Protein AF-0000000079505077 (afdb_homodimer)

Structure (mmCIF, N/CA/C/O backbone):
data_AF-0000000079505077-model_v1
#
loop_
_entity.id
_entity.type
_entity.pdbx_description
1 polymer 'Gamma-soluble NSF attachment protein'
#
loop_
_atom_site.group_PDB
_atom_site.id
_atom_site.type_symbol
_ato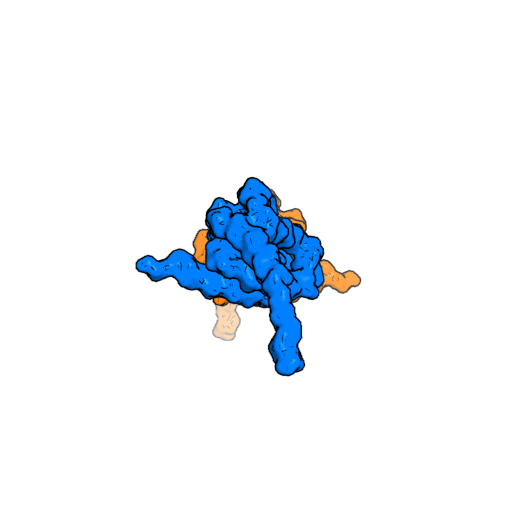m_site.label_atom_id
_atom_site.label_alt_id
_atom_site.label_comp_id
_atom_site.label_asym_id
_atom_site.label_entity_id
_atom_site.label_seq_id
_atom_site.pdbx_PDB_ins_code
_atom_site.Cartn_x
_atom_site.Cartn_y
_atom_site.Cartn_z
_atom_site.occupancy
_atom_site.B_iso_or_equiv
_atom_site.auth_seq_id
_atom_site.auth_comp_id
_atom_site.auth_asym_id
_atom_site.auth_atom_id
_atom_site.pdbx_PDB_model_num
ATOM 1 N N . MET A 1 1 ? 21.875 24.438 1.937 1 28.7 1 MET A N 1
ATOM 2 C CA . MET A 1 1 ? 20.719 23.906 2.67 1 28.7 1 MET A CA 1
ATOM 3 C C . MET A 1 1 ? 19.609 23.5 1.712 1 28.7 1 MET A C 1
ATOM 5 O O . MET A 1 1 ? 18.766 24.328 1.354 1 28.7 1 MET A O 1
ATOM 9 N N . PHE A 1 2 ? 19.797 22.969 0.547 1 39.62 2 PHE A N 1
ATOM 10 C CA . PHE A 1 2 ? 18.906 22.422 -0.464 1 39.62 2 PHE A CA 1
ATOM 11 C C . PHE A 1 2 ? 17.828 21.562 0.181 1 39.62 2 PHE A C 1
ATOM 13 O O . PHE A 1 2 ? 18.109 20.578 0.862 1 39.62 2 PHE A O 1
ATOM 20 N N . SER A 1 3 ? 16.766 22.125 0.932 1 43.28 3 SER A N 1
ATOM 21 C CA . SER A 1 3 ? 16 21.969 2.166 1 43.28 3 SER A CA 1
ATOM 22 C C . SER A 1 3 ? 15.188 20.688 2.148 1 43.28 3 SER A C 1
ATOM 24 O O . SER A 1 3 ? 14.68 20.281 1.102 1 43.28 3 SER A O 1
ATOM 26 N N . VAL A 1 4 ? 15.703 19.703 3.105 1 51.56 4 VAL A N 1
ATOM 27 C CA . VAL A 1 4 ? 14.82 18.609 3.506 1 51.56 4 VAL A CA 1
ATOM 28 C C . VAL A 1 4 ? 13.383 18.953 3.133 1 51.56 4 VAL A C 1
ATOM 30 O O . VAL A 1 4 ? 12.641 18.094 2.639 1 51.56 4 VAL A O 1
ATOM 33 N N . THR A 1 5 ? 13.172 20.281 3.129 1 55.41 5 THR A N 1
ATOM 34 C CA . THR A 1 5 ? 11.836 20.781 2.861 1 55.41 5 THR A CA 1
ATOM 35 C C . THR A 1 5 ? 11.492 20.672 1.379 1 55.41 5 THR A C 1
ATOM 37 O O . THR A 1 5 ? 10.352 20.375 1.019 1 55.41 5 THR A O 1
ATOM 40 N N . GLN A 1 6 ? 12.57 21.016 0.538 1 53.44 6 GLN A N 1
ATOM 41 C CA . GLN A 1 6 ? 12.281 21.016 -0.894 1 53.44 6 GLN A CA 1
ATOM 42 C C . GLN A 1 6 ? 11.969 19.609 -1.391 1 53.44 6 GLN A C 1
ATOM 44 O O . GLN A 1 6 ? 11.07 19.422 -2.209 1 53.44 6 GLN A O 1
ATOM 49 N N . ARG A 1 7 ? 12.758 18.75 -0.84 1 62.69 7 ARG A N 1
ATOM 50 C CA . ARG A 1 7 ? 12.562 17.375 -1.289 1 62.69 7 ARG A CA 1
ATOM 51 C C . ARG A 1 7 ? 11.18 16.859 -0.898 1 62.69 7 ARG A C 1
ATOM 53 O O . ARG A 1 7 ? 10.578 16.062 -1.627 1 62.69 7 ARG A O 1
ATOM 60 N N . TYR A 1 8 ? 10.586 17.578 0.007 1 76.94 8 TYR A N 1
ATOM 61 C CA . TYR A 1 8 ? 9.305 17.062 0.472 1 76.94 8 TYR A CA 1
ATOM 62 C C . TYR A 1 8 ? 8.148 17.859 -0.122 1 76.94 8 TYR A C 1
ATOM 64 O O . TYR A 1 8 ? 7.008 17.391 -0.129 1 76.94 8 TYR A O 1
ATOM 72 N N . LEU A 1 9 ? 8.539 18.891 -0.755 1 73.94 9 LEU A N 1
ATOM 73 C CA . LEU A 1 9 ? 7.465 19.719 -1.302 1 73.94 9 LEU A CA 1
ATOM 74 C C . LEU A 1 9 ? 6.758 19 -2.443 1 73.94 9 LEU A C 1
ATOM 76 O O . LEU A 1 9 ? 5.547 19.125 -2.613 1 73.94 9 LEU A O 1
ATOM 80 N N . ASP A 1 10 ? 7.41 18.25 -3.107 1 88.12 10 ASP A N 1
ATOM 81 C CA . ASP A 1 10 ? 6.773 17.547 -4.215 1 88.12 10 ASP A CA 1
ATOM 82 C C . ASP A 1 10 ? 6.25 16.188 -3.768 1 88.12 10 ASP A C 1
ATOM 84 O O . ASP A 1 10 ? 5.578 15.492 -4.531 1 88.12 10 ASP A O 1
ATOM 88 N N . ALA A 1 11 ? 6.512 15.945 -2.52 1 92.06 11 ALA A N 1
ATOM 89 C CA . ALA A 1 11 ? 6.16 14.617 -2.023 1 92.06 11 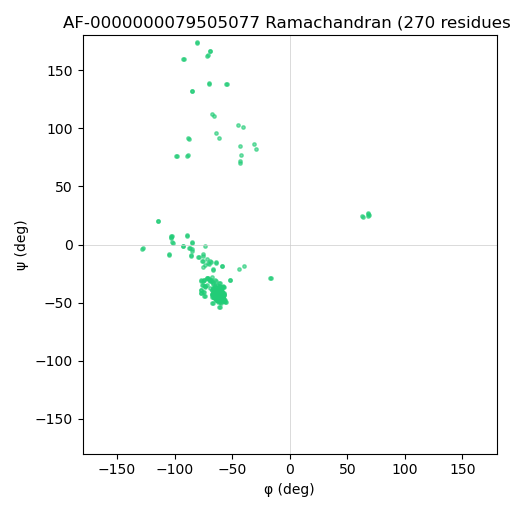ALA A CA 1
ATOM 90 C C . ALA A 1 11 ? 4.66 14.508 -1.772 1 92.06 11 ALA A C 1
ATOM 92 O O . ALA A 1 11 ? 4.035 13.5 -2.127 1 92.06 11 ALA A O 1
ATOM 93 N N . ALA A 1 12 ? 4.078 15.57 -1.259 1 94.94 12 ALA A N 1
ATOM 94 C CA . ALA A 1 12 ? 2.656 15.523 -0.934 1 94.94 12 ALA A CA 1
ATOM 95 C C . ALA A 1 12 ? 1.809 15.406 -2.197 1 94.94 12 ALA A C 1
ATOM 97 O O . ALA A 1 12 ? 0.98 14.5 -2.318 1 94.94 12 ALA A O 1
ATOM 98 N N . PRO A 1 13 ? 2.039 16.266 -3.203 1 95.25 13 PRO A N 1
ATOM 99 C CA . PRO A 1 13 ? 1.294 16.094 -4.453 1 95.25 13 PRO A CA 1
ATOM 100 C C . PRO A 1 13 ? 1.491 14.719 -5.078 1 95.25 13 PRO A C 1
ATOM 102 O O . PRO A 1 13 ? 0.564 14.172 -5.68 1 95.25 13 PRO A O 1
ATOM 105 N N . LEU A 1 14 ? 2.65 14.211 -4.973 1 94.62 14 LEU A N 1
ATOM 106 C CA . LEU A 1 14 ? 2.902 12.875 -5.492 1 94.62 14 LEU A CA 1
ATOM 107 C C . LEU A 1 14 ? 2.066 11.836 -4.75 1 94.62 14 LEU A C 1
ATOM 109 O O . LEU A 1 14 ? 1.524 10.914 -5.363 1 94.62 14 LEU A O 1
ATOM 113 N N . GLN A 1 15 ? 1.965 11.938 -3.469 1 96.25 15 GLN A N 1
ATOM 114 C CA . GLN A 1 15 ? 1.115 11.031 -2.701 1 96.25 15 GLN A CA 1
ATOM 115 C C . GLN A 1 15 ? -0.344 11.156 -3.129 1 96.25 15 GLN A C 1
ATOM 117 O O . GLN A 1 15 ? -1.059 10.148 -3.207 1 96.25 15 GLN A O 1
ATOM 122 N N . LEU A 1 16 ? -0.742 12.398 -3.375 1 96.38 16 LEU A N 1
ATOM 123 C CA . LEU A 1 16 ? -2.119 12.609 -3.809 1 96.38 16 LEU A CA 1
ATOM 124 C C . LEU A 1 16 ? -2.373 11.938 -5.156 1 96.38 16 LEU A C 1
ATOM 126 O O . LEU A 1 16 ? -3.408 11.297 -5.348 1 96.38 16 LEU A O 1
ATOM 130 N N . LYS A 1 17 ? -1.467 12.086 -6.051 1 95.25 17 LYS A N 1
ATOM 131 C CA . LYS A 1 17 ? -1.567 11.414 -7.34 1 95.25 17 LYS A CA 1
ATOM 132 C C . LYS A 1 17 ? -1.624 9.898 -7.172 1 95.25 17 LYS A C 1
ATOM 134 O O . LYS A 1 17 ? -2.412 9.227 -7.836 1 95.25 17 LYS A O 1
ATOM 139 N N . PHE A 1 18 ? -0.807 9.453 -6.301 1 96.06 18 PHE A N 1
ATOM 140 C CA . PHE A 1 18 ? -0.785 8.023 -6.02 1 96.06 18 PHE A CA 1
ATOM 141 C C . PHE A 1 18 ? -2.125 7.562 -5.461 1 96.06 18 PHE A C 1
ATOM 143 O O . PHE A 1 18 ? -2.643 6.516 -5.859 1 96.06 18 PHE A O 1
ATOM 150 N N . GLY A 1 19 ? -2.684 8.273 -4.547 1 97.06 19 GLY A N 1
ATOM 151 C CA . GLY A 1 19 ? -3.99 7.945 -4 1 97.06 19 GLY A CA 1
ATOM 152 C C . GLY A 1 19 ? -5.074 7.867 -5.059 1 97.06 19 GLY A C 1
ATOM 153 O O . GLY A 1 19 ? -5.906 6.957 -5.039 1 97.06 19 GLY A O 1
ATOM 154 N N . LEU A 1 20 ? -5.047 8.781 -5.949 1 95.06 20 LEU A N 1
ATOM 155 C CA . LEU A 1 20 ? -6.008 8.789 -7.047 1 95.06 20 LEU A CA 1
ATOM 156 C C . LEU A 1 20 ? -5.832 7.559 -7.93 1 95.06 20 LEU A C 1
ATOM 158 O O . LEU A 1 20 ? -6.816 6.918 -8.32 1 95.06 20 LEU A O 1
ATOM 162 N N . ALA A 1 21 ? -4.633 7.262 -8.312 1 93.56 21 ALA A N 1
ATOM 163 C CA . ALA A 1 21 ? -4.348 6.07 -9.102 1 93.56 21 ALA A CA 1
ATOM 164 C C . ALA A 1 21 ? -4.816 4.809 -8.391 1 93.56 21 ALA A C 1
ATOM 166 O O . ALA A 1 21 ? -5.383 3.908 -9.008 1 93.56 21 ALA A O 1
ATOM 167 N N . ALA A 1 22 ? -4.562 4.711 -7.105 1 95.12 22 ALA A N 1
ATOM 168 C CA . ALA A 1 22 ? -4.988 3.568 -6.301 1 95.12 22 ALA A CA 1
ATOM 169 C C . ALA A 1 22 ? -6.504 3.406 -6.336 1 95.12 22 ALA A C 1
ATOM 171 O O . ALA A 1 22 ? -7.016 2.285 -6.395 1 95.12 22 ALA A O 1
ATOM 172 N N . SER A 1 23 ? -7.156 4.496 -6.285 1 94.12 23 SER A N 1
ATOM 173 C CA . SER A 1 23 ? -8.617 4.477 -6.367 1 94.12 23 SER A CA 1
ATOM 174 C C . SER A 1 23 ? -9.086 3.842 -7.672 1 94.12 23 SER A C 1
ATOM 176 O O . SER A 1 23 ? -10.016 3.037 -7.676 1 94.12 23 SER A O 1
ATOM 178 N N . LYS A 1 24 ? -8.5 4.105 -8.766 1 90.81 24 LYS A N 1
ATOM 179 C CA . LYS A 1 24 ? -8.859 3.586 -10.078 1 90.81 24 LYS A CA 1
ATOM 180 C C . LYS A 1 24 ? -8.617 2.082 -10.164 1 90.81 24 LYS A C 1
ATOM 182 O O . LYS A 1 24 ? -9.211 1.395 -10.992 1 90.81 24 LYS A O 1
ATOM 187 N N . CYS A 1 25 ? -7.785 1.58 -9.305 1 90 25 CYS A N 1
ATOM 188 C CA . CYS A 1 25 ? -7.453 0.16 -9.289 1 90 25 CYS A CA 1
ATOM 189 C C . CYS A 1 25 ? -8.172 -0.552 -8.148 1 90 25 CYS A C 1
ATOM 191 O O . CYS A 1 25 ? -7.824 -1.682 -7.801 1 90 25 CYS A O 1
ATOM 193 N N . ASN A 1 26 ? -9.039 0.104 -7.48 1 87.12 26 ASN A N 1
ATOM 194 C CA . ASN A 1 26 ? -9.812 -0.407 -6.355 1 87.12 26 ASN A CA 1
ATOM 195 C C . ASN A 1 26 ? -8.922 -0.791 -5.184 1 87.12 26 ASN A C 1
ATOM 197 O O . ASN A 1 26 ? -9.242 -1.709 -4.426 1 87.12 26 ASN A O 1
ATOM 201 N N . ALA A 1 27 ? -7.777 -0.207 -5.105 1 91.38 27 ALA A N 1
ATOM 202 C CA . ALA A 1 27 ? -6.871 -0.406 -3.979 1 91.38 27 ALA A CA 1
ATOM 203 C C . ALA A 1 27 ? -7.152 0.599 -2.865 1 91.38 27 ALA A C 1
ATOM 205 O O . ALA A 1 27 ? -6.32 1.462 -2.576 1 91.38 27 ALA A O 1
ATOM 206 N N . THR A 1 28 ? -8.125 0.4 -2.174 1 92.75 28 THR A N 1
ATOM 207 C CA . THR A 1 28 ? -8.688 1.352 -1.222 1 92.75 28 THR A CA 1
ATOM 208 C C . THR A 1 28 ? -7.727 1.579 -0.056 1 92.75 28 THR A C 1
ATOM 210 O O . THR A 1 28 ? -7.543 2.713 0.393 1 92.75 28 THR A O 1
ATOM 213 N N . ASN A 1 29 ? -7.141 0.538 0.445 1 93.44 29 ASN A N 1
ATOM 214 C CA . ASN A 1 29 ? -6.211 0.664 1.562 1 93.44 29 ASN A CA 1
ATOM 215 C C . ASN A 1 29 ? -5.016 1.545 1.201 1 93.44 29 ASN A C 1
ATOM 217 O O . ASN A 1 29 ? -4.656 2.451 1.956 1 93.44 29 ASN A O 1
ATOM 221 N N . SER A 1 30 ? -4.449 1.231 0.1 1 94.88 30 SER A N 1
ATOM 222 C CA . SER A 1 30 ? -3.33 2.029 -0.387 1 94.88 30 SER A CA 1
ATOM 223 C C . SER A 1 30 ? -3.744 3.479 -0.623 1 94.88 30 SER A C 1
ATOM 225 O O . SER A 1 30 ? -2.984 4.402 -0.329 1 94.88 30 SER A O 1
ATOM 227 N N . GLN A 1 31 ? -4.926 3.656 -1.173 1 96.06 31 GLN A N 1
ATOM 228 C CA . GLN A 1 31 ? -5.473 4.988 -1.407 1 96.06 31 GLN A CA 1
ATOM 229 C C . GLN A 1 31 ? -5.527 5.797 -0.114 1 96.06 31 GLN A C 1
ATOM 231 O O . GLN A 1 31 ? -5.059 6.938 -0.069 1 96.06 31 GLN A O 1
ATOM 236 N N . CYS A 1 32 ? -6.062 5.258 0.932 1 97.25 32 CYS A N 1
ATOM 237 C CA . CYS A 1 32 ? -6.23 5.961 2.201 1 97.25 32 CYS A CA 1
ATOM 238 C C . CYS A 1 32 ? -4.883 6.25 2.848 1 97.25 32 CYS A C 1
ATOM 240 O O . CYS A 1 32 ? -4.684 7.32 3.422 1 97.25 32 CYS A O 1
ATOM 242 N N . LYS A 1 33 ? -4.012 5.344 2.758 1 96.75 33 LYS A N 1
ATOM 243 C CA . LYS A 1 33 ? -2.666 5.551 3.285 1 96.75 33 LYS A CA 1
ATOM 244 C C . LYS A 1 33 ? -1.961 6.691 2.559 1 96.75 33 LYS A C 1
ATOM 246 O O . LYS A 1 33 ? -1.263 7.496 3.182 1 96.75 33 LYS A O 1
ATOM 251 N N . ALA A 1 34 ? -2.16 6.777 1.283 1 97.12 34 ALA A N 1
ATOM 252 C CA . ALA A 1 34 ? -1.559 7.84 0.482 1 97.12 34 ALA A CA 1
ATOM 253 C C . ALA A 1 34 ? -2.098 9.203 0.891 1 97.12 34 ALA A C 1
ATOM 255 O O . ALA A 1 34 ? -1.337 10.172 1.005 1 97.12 34 ALA A O 1
ATOM 256 N N . TYR A 1 35 ? -3.322 9.297 1.14 1 98.12 35 TYR A N 1
ATOM 257 C CA . TYR A 1 35 ? -3.943 10.555 1.536 1 98.12 35 TYR A CA 1
ATOM 258 C C . TYR A 1 35 ? -3.455 11 2.912 1 98.12 35 TYR A C 1
ATOM 260 O O . TYR A 1 35 ? -3.111 12.164 3.113 1 98.12 35 TYR A O 1
ATOM 268 N N . LEU A 1 36 ? -3.414 10.102 3.814 1 98.31 36 LEU A N 1
ATOM 269 C CA . LEU A 1 36 ? -2.848 10.422 5.117 1 98.31 36 LEU A CA 1
ATOM 270 C C . LEU A 1 36 ? -1.401 10.891 4.984 1 98.31 36 LEU A C 1
ATOM 272 O O . LEU A 1 36 ? -0.996 11.867 5.617 1 98.31 36 LEU A O 1
ATOM 276 N N . SER A 1 37 ? -0.646 10.203 4.168 1 97.75 37 SER A N 1
ATOM 277 C CA . SER A 1 37 ? 0.756 10.531 3.938 1 97.75 37 SER A CA 1
ATOM 278 C C . SER A 1 37 ? 0.909 11.953 3.408 1 97.75 37 SER A C 1
ATOM 280 O O . SER A 1 37 ? 1.783 12.703 3.859 1 97.75 37 SER A O 1
ATOM 282 N N . ALA A 1 38 ? 0.036 12.359 2.514 1 97.56 38 ALA A N 1
ATOM 283 C CA . ALA A 1 38 ? 0.074 13.719 1.98 1 97.56 38 ALA A CA 1
ATOM 284 C C . ALA A 1 38 ? -0.141 14.75 3.088 1 97.56 38 ALA A C 1
ATOM 286 O O . ALA A 1 38 ? 0.574 15.75 3.16 1 97.56 38 ALA A O 1
ATOM 287 N N . ILE A 1 39 ? -1.043 14.508 3.949 1 97.94 39 ILE A N 1
ATOM 288 C CA . ILE A 1 39 ? -1.373 15.406 5.047 1 97.94 39 ILE A CA 1
ATOM 289 C C . ILE A 1 39 ? -0.189 15.508 6.008 1 97.94 39 ILE A C 1
ATOM 291 O O . ILE A 1 39 ? 0.181 16.609 6.434 1 97.94 39 ILE A O 1
ATOM 295 N N . ILE A 1 40 ? 0.402 14.398 6.273 1 97.44 40 ILE A N 1
ATOM 296 C CA . ILE A 1 40 ? 1.56 14.352 7.16 1 97.44 40 ILE A CA 1
ATOM 297 C C . ILE A 1 40 ? 2.699 15.172 6.562 1 97.44 40 ILE A C 1
ATOM 299 O O . ILE A 1 40 ? 3.373 15.922 7.273 1 97.44 40 ILE A O 1
ATOM 303 N N . ILE A 1 41 ? 2.896 15.102 5.305 1 96.81 41 ILE A N 1
ATOM 304 C CA . ILE A 1 41 ? 3.975 15.812 4.629 1 96.81 41 ILE A CA 1
ATOM 305 C C . ILE A 1 41 ? 3.74 17.312 4.73 1 96.81 41 ILE A C 1
ATOM 307 O O . ILE A 1 41 ? 4.664 18.078 5.031 1 96.81 41 ILE A O 1
ATOM 311 N N . TYR A 1 42 ? 2.525 17.719 4.508 1 95.94 42 TYR A N 1
ATOM 312 C CA . TYR A 1 42 ? 2.207 19.141 4.637 1 95.94 42 TYR A CA 1
ATOM 313 C C . TYR A 1 42 ? 2.451 19.641 6.059 1 95.94 42 TYR A C 1
ATOM 315 O O . TYR A 1 42 ? 2.992 20.719 6.262 1 95.94 42 TYR A O 1
ATOM 323 N N . LEU A 1 43 ? 2.074 18.844 7.035 1 94.94 43 LEU A N 1
ATOM 324 C CA . LEU A 1 43 ? 2.316 19.219 8.422 1 94.94 43 LEU A CA 1
ATOM 325 C C . LEU A 1 43 ? 3.812 19.297 8.711 1 94.94 43 LEU A C 1
ATOM 327 O O . LEU A 1 43 ? 4.273 20.203 9.391 1 94.94 43 LEU A O 1
ATOM 331 N N . TYR A 1 44 ? 4.438 18.312 8.219 1 94.44 44 TYR A N 1
ATOM 332 C CA . TYR A 1 44 ? 5.879 18.25 8.43 1 94.44 44 TYR A CA 1
ATOM 333 C C . TYR A 1 44 ? 6.574 19.469 7.855 1 94.44 44 TYR A C 1
ATOM 335 O O . TYR A 1 44 ? 7.559 19.953 8.414 1 94.44 44 TYR A O 1
ATOM 343 N N . THR A 1 45 ? 6.125 19.984 6.738 1 92.12 45 THR A N 1
ATOM 344 C CA . THR A 1 45 ? 6.723 21.141 6.082 1 92.12 45 THR A CA 1
ATOM 345 C C . THR A 1 45 ? 6.098 22.438 6.586 1 92.12 45 THR A C 1
ATOM 347 O O . THR A 1 45 ? 6.242 23.484 5.961 1 92.12 45 THR A O 1
ATOM 350 N N . ASN A 1 46 ? 5.289 22.344 7.582 1 90.75 46 ASN A N 1
ATOM 351 C CA . ASN A 1 46 ? 4.664 23.469 8.273 1 90.75 46 ASN A CA 1
ATOM 352 C C . ASN A 1 46 ? 3.65 24.172 7.375 1 90.75 46 ASN A C 1
ATOM 354 O O . ASN A 1 46 ? 3.498 25.391 7.449 1 90.75 46 ASN A O 1
ATOM 358 N N . ASP A 1 47 ? 3.168 23.422 6.457 1 91.56 47 ASP A N 1
ATOM 359 C CA . ASP A 1 47 ? 2.107 23.969 5.617 1 91.56 47 ASP A CA 1
ATOM 360 C C . ASP A 1 47 ? 0.732 23.516 6.109 1 91.56 47 ASP A C 1
ATOM 362 O O . ASP A 1 47 ? 0.063 22.719 5.449 1 91.56 47 ASP A O 1
ATOM 366 N N . TYR A 1 48 ? 0.288 24.109 7.156 1 93.19 48 TYR A N 1
ATOM 367 C CA . TYR A 1 48 ? -0.933 23.703 7.84 1 93.19 48 TYR A CA 1
ATOM 368 C C . TYR A 1 48 ? -2.156 23.953 6.965 1 93.19 48 TYR A C 1
ATOM 370 O O . TYR A 1 48 ? -3.086 23.141 6.949 1 93.19 48 TYR A O 1
ATOM 378 N N . LYS A 1 49 ? -2.102 25.094 6.332 1 94.12 49 LYS A N 1
ATOM 379 C CA . LYS A 1 49 ? -3.227 25.422 5.465 1 94.12 49 LYS A CA 1
ATOM 380 C C . LYS A 1 49 ? -3.424 24.344 4.391 1 94.12 49 LYS A C 1
ATOM 382 O O . LYS A 1 49 ? -4.547 23.891 4.16 1 94.12 49 LYS A O 1
ATOM 387 N N . GLN A 1 50 ? -2.348 24 3.758 1 94.94 50 GLN A N 1
ATOM 388 C CA . GLN A 1 50 ? -2.439 22.969 2.725 1 94.94 50 GLN A CA 1
ATOM 389 C C . GLN A 1 50 ? -2.844 21.625 3.32 1 94.94 50 GLN A C 1
ATOM 391 O O . GLN A 1 50 ? -3.557 20.844 2.682 1 94.94 50 GLN A O 1
ATOM 396 N N . ALA A 1 51 ? -2.381 21.312 4.504 1 97 51 ALA A N 1
ATOM 397 C CA . ALA A 1 51 ? -2.771 20.078 5.176 1 97 51 ALA A CA 1
ATOM 398 C C . ALA A 1 51 ? -4.281 20.031 5.395 1 97 51 ALA A C 1
ATOM 400 O O . ALA A 1 51 ? -4.922 19.016 5.113 1 97 51 ALA A O 1
ATOM 401 N N . GLU A 1 52 ? -4.785 21.078 5.816 1 97.44 52 GLU A N 1
ATOM 402 C CA . GLU A 1 52 ? -6.219 21.172 6.062 1 97.44 52 GLU A CA 1
ATOM 403 C C . GLU A 1 52 ? -7.008 21.047 4.762 1 97.44 52 GLU A C 1
ATOM 405 O O . GLU A 1 52 ? -8.031 20.359 4.707 1 97.44 52 GLU A O 1
ATOM 410 N N . MET A 1 53 ? -6.562 21.766 3.758 1 98 53 MET A N 1
ATOM 411 C CA . MET A 1 53 ? -7.227 21.688 2.459 1 98 53 MET A CA 1
ATOM 412 C C . MET A 1 53 ? -7.191 20.266 1.912 1 98 53 MET A C 1
ATOM 414 O O . MET A 1 53 ? -8.195 19.766 1.394 1 98 53 MET A O 1
ATOM 418 N N . CYS A 1 54 ? -6.035 19.719 1.993 1 97.81 54 CYS A N 1
ATOM 419 C CA . CYS A 1 54 ? -5.867 18.344 1.54 1 97.81 54 CYS A CA 1
ATOM 420 C C . CYS A 1 54 ? -6.812 17.406 2.283 1 97.81 54 CYS A C 1
ATOM 422 O O . CYS A 1 54 ? -7.473 16.562 1.668 1 97.81 54 CYS A O 1
ATOM 424 N N . TYR A 1 55 ? -6.852 17.516 3.588 1 98.44 55 TYR A N 1
ATOM 425 C CA . TYR A 1 55 ? -7.742 16.703 4.402 1 98.44 55 TYR A CA 1
ATOM 426 C C . TYR A 1 55 ? -9.195 16.875 3.963 1 98.44 55 TYR A C 1
ATOM 428 O O . TYR A 1 55 ? -9.914 15.891 3.791 1 98.44 55 TYR A O 1
ATOM 436 N N . ASN A 1 56 ? -9.617 18.062 3.801 1 98.25 56 ASN A N 1
ATOM 437 C CA . ASN A 1 56 ? -10.992 18.359 3.406 1 98.25 56 ASN A CA 1
ATOM 438 C C . ASN A 1 56 ? -11.328 17.766 2.045 1 98.25 56 ASN A C 1
ATOM 440 O O . ASN A 1 56 ? -12.398 17.188 1.862 1 98.25 56 ASN A O 1
ATOM 444 N N . ASP A 1 57 ? -10.477 17.938 1.081 1 98 57 ASP A N 1
ATOM 445 C CA . ASP A 1 57 ? -10.672 17.391 -0.256 1 98 57 ASP A CA 1
ATOM 446 C C . ASP A 1 57 ? -10.781 15.859 -0.211 1 98 57 ASP A C 1
ATOM 448 O O . ASP A 1 57 ? -11.711 15.281 -0.768 1 98 57 ASP A O 1
ATOM 452 N N . CYS A 1 58 ? -9.867 15.25 0.496 1 97.75 58 CYS A N 1
ATOM 453 C CA . CYS A 1 58 ? -9.812 13.797 0.535 1 97.75 58 CYS A CA 1
ATOM 454 C C . CYS A 1 58 ? -10.969 13.227 1.349 1 97.75 58 CYS A C 1
ATOM 456 O O . CYS A 1 58 ? -11.43 12.117 1.089 1 97.75 58 CYS A O 1
ATOM 458 N N . SER A 1 59 ? -11.445 13.945 2.289 1 98.12 59 SER A N 1
ATOM 459 C CA . SER A 1 59 ? -12.531 13.484 3.154 1 98.12 59 SER A CA 1
ATOM 460 C C . SER A 1 59 ? -13.844 13.375 2.389 1 98.12 59 SER A C 1
ATOM 462 O O . SER A 1 59 ? -14.805 12.789 2.877 1 98.12 59 SER A O 1
ATOM 464 N N . GLN A 1 60 ? -13.922 13.945 1.239 1 96.31 60 GLN A N 1
ATOM 465 C CA . GLN A 1 60 ? -15.102 13.82 0.389 1 96.31 60 GLN A CA 1
ATOM 466 C C . GLN A 1 60 ? -15.156 12.445 -0.274 1 96.31 60 GLN A C 1
ATOM 468 O O . GLN A 1 60 ? -16.188 12.047 -0.815 1 96.31 60 GLN A O 1
ATOM 473 N N . ILE A 1 61 ? -14.18 11.844 -0.226 1 95.81 61 ILE A N 1
ATOM 474 C CA . ILE A 1 61 ? -14.102 10.5 -0.795 1 95.81 61 ILE A CA 1
ATOM 475 C C . ILE A 1 61 ? -14.602 9.477 0.221 1 95.81 61 ILE A C 1
ATOM 477 O O . ILE A 1 61 ? -14.094 9.406 1.342 1 95.81 61 ILE A O 1
ATOM 481 N N . ASP A 1 62 ? -15.453 8.602 -0.228 1 95.56 62 ASP A N 1
ATOM 482 C CA . ASP A 1 62 ? -16.141 7.672 0.661 1 95.56 62 ASP A CA 1
ATOM 483 C C . ASP A 1 62 ? -15.156 6.75 1.368 1 95.56 62 ASP A C 1
ATOM 485 O O . ASP A 1 62 ? -15.211 6.594 2.59 1 95.56 62 ASP A O 1
ATOM 489 N N . ALA A 1 63 ? -14.266 6.211 0.632 1 94.81 63 ALA A N 1
ATOM 490 C CA . ALA A 1 63 ? -13.312 5.246 1.186 1 94.81 63 ALA A CA 1
ATOM 491 C C . ALA A 1 63 ? -12.461 5.883 2.281 1 94.81 63 ALA A C 1
ATOM 493 O O . ALA A 1 63 ? -12.234 5.273 3.33 1 94.81 63 ALA A O 1
ATOM 494 N N . PHE A 1 64 ? -12.047 7.078 2.031 1 97.88 64 PHE A N 1
ATOM 495 C CA . PHE A 1 64 ? -11.188 7.746 3 1 97.88 64 PHE A CA 1
ATOM 496 C C . PHE A 1 64 ? -11.992 8.211 4.207 1 97.88 64 PHE A C 1
ATOM 498 O O . PHE A 1 64 ? -11.531 8.094 5.348 1 97.88 64 PHE A O 1
ATOM 505 N N . CYS A 1 65 ? -13.109 8.773 3.961 1 97.5 65 CYS A N 1
ATOM 506 C CA . CYS A 1 65 ? -13.961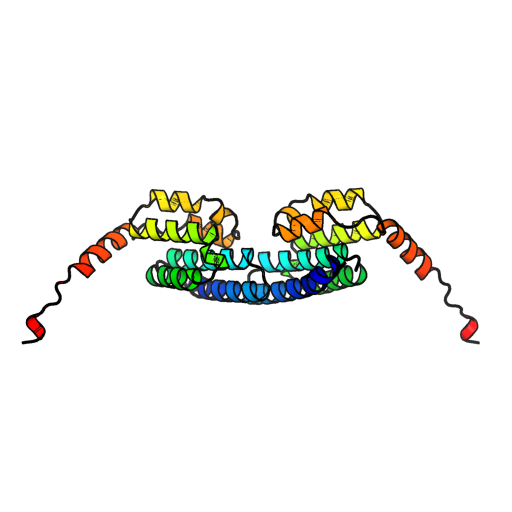 9.312 5.02 1 97.5 65 CYS A CA 1
ATOM 507 C C . CYS A 1 65 ? -14.211 8.273 6.102 1 97.5 65 CYS A C 1
ATOM 509 O O . CYS A 1 65 ? -14.273 8.602 7.285 1 97.5 65 CYS A O 1
ATOM 511 N N . LYS A 1 66 ? -14.242 7 5.777 1 96.38 66 LYS A N 1
ATOM 512 C CA . LYS A 1 66 ? -14.609 5.934 6.707 1 96.38 66 LYS A CA 1
ATOM 513 C C . LYS A 1 66 ? -13.367 5.184 7.195 1 96.38 66 LYS A C 1
ATOM 515 O O . LYS A 1 66 ? -13.484 4.195 7.922 1 96.38 66 LYS A O 1
ATOM 520 N N . SER A 1 67 ? -12.297 5.578 6.883 1 96.75 67 SER A N 1
ATOM 521 C CA . SER A 1 67 ? -11.07 4.832 7.148 1 96.75 67 SER A CA 1
ATOM 522 C C . SER A 1 67 ? -10.453 5.242 8.477 1 96.75 67 SER A C 1
ATOM 524 O O . SER A 1 67 ? -10.719 6.34 8.977 1 96.75 67 SER A O 1
ATOM 526 N N . ASP A 1 68 ? -9.594 4.344 9 1 96.94 68 ASP A N 1
ATOM 527 C CA . ASP A 1 68 ? -8.773 4.676 10.164 1 96.94 68 ASP A CA 1
ATOM 528 C C . ASP A 1 68 ? -7.793 5.797 9.844 1 96.94 68 ASP A C 1
ATOM 530 O O . ASP A 1 68 ? -7.453 6.602 10.711 1 96.94 68 ASP A O 1
ATOM 534 N N . GLN A 1 69 ? -7.379 5.844 8.633 1 97.88 69 GLN A N 1
ATOM 535 C CA . GLN A 1 69 ? -6.441 6.871 8.195 1 97.88 69 GLN A CA 1
ATOM 536 C C . GLN A 1 69 ? -7.07 8.258 8.266 1 97.88 69 GLN A C 1
ATOM 538 O O . GLN A 1 69 ? -6.406 9.227 8.633 1 97.88 69 GLN A O 1
ATOM 543 N N . ASN A 1 70 ? -8.305 8.375 7.941 1 98.5 70 ASN A N 1
ATOM 544 C CA . ASN A 1 70 ? -9.031 9.633 8.086 1 98.5 70 ASN A CA 1
ATOM 545 C C . ASN A 1 70 ? -9.102 10.07 9.539 1 98.5 70 ASN A C 1
ATOM 547 O O . ASN A 1 70 ? -8.867 11.234 9.859 1 98.5 70 ASN A O 1
ATOM 551 N N . ARG A 1 71 ? -9.461 9.188 10.367 1 98.25 71 ARG A N 1
ATOM 552 C CA . ARG A 1 71 ? -9.547 9.477 11.797 1 98.25 71 ARG A CA 1
ATOM 553 C C . ARG A 1 71 ? -8.203 9.961 12.336 1 98.25 71 ARG A C 1
ATOM 555 O O . ARG A 1 71 ? -8.141 10.938 13.086 1 98.25 71 ARG A O 1
ATOM 562 N N . CYS A 1 72 ? -7.195 9.273 11.961 1 98.5 72 CYS A N 1
ATOM 563 C CA . CYS A 1 72 ? -5.848 9.656 12.359 1 98.5 72 CYS A CA 1
ATOM 564 C C . CYS A 1 72 ? -5.523 11.07 11.898 1 98.5 72 CYS A C 1
ATOM 566 O O . CYS A 1 72 ? -5.02 11.883 12.672 1 98.5 72 CYS A O 1
ATOM 568 N N . ALA A 1 73 ? -5.871 11.383 10.688 1 98.44 73 ALA A N 1
ATOM 569 C CA . ALA A 1 73 ? -5.609 12.703 10.117 1 98.44 73 ALA A CA 1
ATOM 570 C C . ALA A 1 73 ? -6.402 13.781 10.844 1 98.44 73 ALA A C 1
ATOM 572 O O . ALA A 1 73 ? -5.859 14.844 11.172 1 98.44 73 ALA A O 1
ATOM 573 N N . SER A 1 74 ? -7.59 13.523 11.078 1 98.5 74 SER A N 1
ATOM 574 C CA . SER A 1 74 ? -8.453 14.469 11.789 1 98.5 74 SER A CA 1
ATOM 575 C C . SER A 1 74 ? -7.914 14.766 13.18 1 98.5 74 SER A C 1
ATOM 577 O O . SER A 1 74 ? -7.84 15.93 13.586 1 98.5 74 SER A O 1
ATOM 579 N N . ASN A 1 75 ? -7.562 13.727 13.875 1 98.19 75 ASN A N 1
ATOM 580 C CA . ASN A 1 75 ? -7.008 13.891 15.219 1 98.19 75 ASN A CA 1
ATOM 581 C C . ASN A 1 75 ? -5.707 14.68 15.195 1 98.19 75 ASN A C 1
ATOM 583 O O . ASN A 1 75 ? -5.469 15.516 16.062 1 98.19 75 ASN A O 1
ATOM 587 N N . LEU A 1 76 ? -4.914 14.453 14.25 1 97.62 76 LEU A N 1
ATOM 588 C CA . LEU A 1 76 ? -3.646 15.164 14.117 1 97.62 76 LEU A CA 1
ATOM 589 C C . LEU A 1 76 ? -3.879 16.656 13.891 1 97.62 76 LEU A C 1
ATOM 591 O O . LEU A 1 76 ? -3.27 17.484 14.562 1 97.62 76 LEU A O 1
ATOM 595 N N . LEU A 1 77 ? -4.742 16.938 13.016 1 97.44 77 LEU A N 1
ATOM 596 C CA . LEU A 1 77 ? -5.047 18.328 12.703 1 97.44 77 LEU A CA 1
ATOM 597 C C . LEU A 1 77 ? -5.652 19.031 13.914 1 97.44 77 LEU A C 1
ATOM 599 O O . LEU A 1 77 ? -5.32 20.188 14.195 1 97.44 77 LEU A O 1
ATOM 603 N N . ALA A 1 78 ? -6.531 18.344 14.539 1 97.12 78 ALA A N 1
ATOM 604 C CA . ALA A 1 78 ? -7.113 18.891 15.758 1 97.12 78 ALA A CA 1
ATOM 605 C C . ALA A 1 78 ? -6.039 19.172 16.797 1 97.12 78 ALA A C 1
ATOM 607 O O . ALA A 1 78 ? -6.043 20.234 17.438 1 97.12 78 ALA A O 1
ATOM 608 N N . ALA A 1 79 ? -5.172 18.234 16.984 1 96.81 79 ALA A N 1
ATOM 609 C CA . ALA A 1 79 ? -4.09 18.391 17.953 1 96.81 79 ALA A CA 1
ATOM 610 C C . ALA A 1 79 ? -3.209 19.578 17.594 1 96.81 79 ALA A C 1
ATOM 612 O O . ALA A 1 79 ? -2.785 20.344 18.469 1 96.81 79 ALA A O 1
ATOM 613 N N . TYR A 1 80 ? -2.906 19.797 16.359 1 95.31 80 TYR A N 1
ATOM 614 C CA . TYR A 1 80 ? -2.152 20.953 15.898 1 95.31 80 TYR A CA 1
ATOM 615 C C . TYR A 1 80 ? -2.908 22.25 16.172 1 95.31 80 TYR A C 1
ATOM 617 O O . TYR A 1 80 ? -2.322 23.219 16.641 1 95.31 80 TYR A O 1
ATOM 625 N N . SER A 1 81 ? -4.141 22.234 15.867 1 94 81 SER A N 1
ATOM 626 C CA . SER A 1 81 ? -4.977 23.406 16.094 1 94 81 SER A CA 1
ATOM 627 C C . SER A 1 81 ? -5.031 23.766 17.578 1 94 81 SER A C 1
ATOM 629 O O . SER A 1 81 ? -5.027 24.953 17.938 1 94 81 SER A O 1
ATOM 631 N N . ASP A 1 82 ? -5.031 22.766 18.391 1 93.38 82 ASP A N 1
ATOM 632 C CA . ASP A 1 82 ? -5.137 22.953 19.844 1 93.38 82 ASP A CA 1
ATOM 633 C C . ASP A 1 82 ? -3.762 23.203 20.453 1 93.38 82 ASP A C 1
ATOM 635 O O . ASP A 1 82 ? -3.66 23.516 21.656 1 93.38 82 ASP A O 1
ATOM 639 N N . GLY A 1 83 ? -2.783 23.031 19.703 1 93.06 83 GLY A N 1
ATOM 640 C CA . GLY A 1 83 ? -1.434 23.156 20.234 1 93.06 83 GLY A CA 1
ATOM 641 C C . GLY A 1 83 ? -1.081 22.062 21.219 1 93.06 83 GLY A C 1
ATOM 642 O O . GLY A 1 83 ? -0.343 22.297 22.188 1 93.06 83 GLY A O 1
ATOM 643 N N . ASP A 1 84 ? -1.717 20.953 21.078 1 94.31 84 ASP A N 1
ATOM 644 C CA . ASP A 1 84 ? -1.513 19.828 21.984 1 94.31 84 ASP A CA 1
ATOM 645 C C . ASP A 1 84 ? -0.347 18.953 21.516 1 94.31 84 ASP A C 1
ATOM 647 O O . ASP A 1 84 ? -0.551 17.938 20.859 1 94.31 84 ASP A O 1
ATOM 651 N N . ILE A 1 85 ? 0.83 19.25 21.984 1 94.62 85 ILE A N 1
ATOM 652 C CA . ILE A 1 85 ? 2.066 18.609 21.562 1 94.62 85 ILE A CA 1
ATOM 653 C C . ILE A 1 85 ? 2.064 17.141 22 1 94.62 85 ILE A C 1
ATOM 655 O O . ILE A 1 85 ? 2.5 16.266 21.25 1 94.62 85 ILE A O 1
ATOM 659 N N . GLU A 1 86 ? 1.634 16.906 23.203 1 96 86 GLU A N 1
ATOM 660 C CA . GLU A 1 86 ? 1.606 15.531 23.703 1 96 86 GLU A CA 1
ATOM 661 C C . GLU A 1 86 ? 0.728 14.633 22.828 1 96 86 GLU A C 1
ATOM 663 O O . GLU A 1 86 ? 1.091 13.492 22.547 1 96 86 GLU A O 1
ATOM 668 N N . GLU A 1 87 ? -0.375 15.156 22.484 1 96.69 87 GLU A N 1
ATOM 669 C CA . GLU A 1 87 ? -1.289 14.398 21.625 1 96.69 87 GLU A CA 1
ATOM 670 C C . GLU A 1 87 ? -0.684 14.148 20.25 1 96.69 87 GLU A C 1
ATOM 672 O O . GLU A 1 87 ? -0.872 13.086 19.672 1 96.69 87 GLU A O 1
ATOM 677 N N . ILE A 1 88 ? -0.017 15.062 19.672 1 97.38 88 ILE A N 1
ATOM 678 C CA . ILE A 1 88 ? 0.652 14.898 18.391 1 97.38 88 ILE A CA 1
ATOM 679 C C . ILE A 1 88 ? 1.642 13.734 18.469 1 97.38 88 ILE A C 1
ATOM 681 O O . ILE A 1 88 ? 1.662 12.867 17.594 1 97.38 88 ILE A O 1
ATOM 685 N N . LYS A 1 89 ? 2.426 13.688 19.5 1 96.31 89 LYS A N 1
ATOM 686 C CA . LYS A 1 89 ? 3.412 12.633 19.688 1 96.31 89 LYS A CA 1
ATOM 687 C C . LYS A 1 89 ? 2.736 11.273 19.875 1 96.31 89 LYS A C 1
ATOM 689 O O . LYS A 1 89 ? 3.225 10.258 19.359 1 96.31 89 LYS A O 1
ATOM 694 N N . ARG A 1 90 ? 1.694 11.297 20.578 1 97.62 90 ARG A N 1
ATOM 695 C CA . ARG A 1 90 ? 0.952 10.055 20.797 1 97.62 90 ARG A CA 1
ATOM 696 C C . ARG A 1 90 ? 0.42 9.5 19.469 1 97.62 90 ARG A C 1
ATOM 698 O O . ARG A 1 90 ? 0.556 8.305 19.203 1 97.62 90 ARG A O 1
ATOM 705 N N . ILE A 1 91 ? -0.212 10.359 18.719 1 98.06 91 ILE A N 1
ATOM 706 C CA . ILE A 1 91 ? -0.78 9.953 17.422 1 98.06 91 ILE A CA 1
ATOM 707 C C . ILE A 1 91 ? 0.328 9.445 16.516 1 98.06 91 ILE A C 1
ATOM 709 O O . ILE A 1 91 ? 0.128 8.484 15.758 1 98.06 91 ILE A O 1
ATOM 713 N N . ALA A 1 92 ? 1.5 10.055 16.531 1 97.44 92 ALA A N 1
ATOM 714 C CA . ALA A 1 92 ? 2.637 9.648 15.703 1 97.44 92 ALA A CA 1
ATOM 715 C C . ALA A 1 92 ? 3.039 8.211 15.992 1 97.44 92 ALA A C 1
ATOM 717 O O . ALA A 1 92 ? 3.684 7.559 15.164 1 97.44 92 ALA A O 1
ATOM 718 N N . GLN A 1 93 ? 2.629 7.668 17.109 1 96.75 93 GLN A N 1
ATOM 719 C CA . GLN A 1 93 ? 2.967 6.305 17.5 1 96.75 93 GLN A CA 1
ATOM 720 C C . GLN A 1 93 ? 1.8 5.355 17.25 1 96.75 93 GLN A C 1
ATOM 722 O O . GLN A 1 93 ? 1.894 4.156 17.531 1 96.75 93 GLN A O 1
ATOM 727 N N . SER A 1 94 ? 0.771 5.828 16.734 1 97 94 SER A N 1
ATOM 728 C CA . SER A 1 94 ? -0.436 5.031 16.531 1 97 94 SER A CA 1
ATOM 729 C C . SER A 1 94 ? -0.224 3.969 15.461 1 97 94 SER A C 1
ATOM 731 O O . SER A 1 94 ? 0.723 4.051 14.68 1 97 94 SER A O 1
ATOM 733 N N . SER A 1 95 ? -1.119 3.051 15.391 1 94.88 95 SER A N 1
ATOM 734 C CA . SER A 1 95 ? -1.076 1.97 14.406 1 94.88 95 SER A CA 1
ATOM 735 C C . SER A 1 95 ? -1.276 2.498 12.992 1 94.88 95 SER A C 1
ATOM 737 O O . SER A 1 95 ? -0.678 1.988 12.047 1 94.88 95 SER A O 1
ATOM 739 N N . SER A 1 96 ? -2.111 3.465 12.812 1 95.75 96 SER A N 1
ATOM 740 C CA . SER A 1 96 ? -2.346 4.055 11.5 1 95.75 96 SER A CA 1
ATOM 741 C C . SER A 1 96 ? -1.054 4.602 10.898 1 95.75 96 SER A C 1
ATOM 743 O O . SER A 1 96 ? -0.844 4.523 9.688 1 95.75 96 SER A O 1
ATOM 745 N N . ILE A 1 97 ? -0.208 5.148 11.766 1 97.06 97 ILE A N 1
ATOM 746 C CA . ILE A 1 97 ? 1.074 5.68 11.32 1 97.06 97 ILE A CA 1
ATOM 747 C C . ILE A 1 97 ? 2.051 4.531 11.07 1 97.06 97 ILE A C 1
ATOM 749 O O . ILE A 1 97 ? 2.736 4.5 10.047 1 97.06 97 ILE A O 1
ATOM 753 N N . SER A 1 98 ? 2.074 3.574 11.906 1 95 98 SER A N 1
ATOM 754 C CA . SER A 1 98 ? 3.041 2.486 11.797 1 95 98 SER A CA 1
ATOM 755 C C . SER A 1 98 ? 2.732 1.588 10.609 1 95 98 SER A C 1
ATOM 757 O O . SER A 1 98 ? 3.572 0.784 10.195 1 95 98 SER A O 1
ATOM 759 N N . ASN A 1 99 ? 1.562 1.688 10.078 1 92.31 99 ASN A N 1
ATOM 760 C CA . ASN A 1 99 ? 1.186 0.915 8.898 1 92.31 99 ASN A CA 1
ATOM 761 C C . ASN A 1 99 ? 1.569 1.637 7.609 1 92.31 99 ASN A C 1
ATOM 763 O O . ASN A 1 99 ? 1.347 1.12 6.516 1 92.31 99 ASN A O 1
ATOM 767 N N . LEU A 1 100 ? 2.109 2.824 7.684 1 93.62 100 LEU A N 1
ATOM 768 C CA . LEU A 1 100 ? 2.637 3.52 6.516 1 93.62 100 LEU A CA 1
ATOM 769 C C . LEU A 1 100 ? 4.027 3.006 6.16 1 93.62 100 LEU A C 1
ATOM 771 O O . LEU A 1 100 ? 4.523 2.062 6.777 1 93.62 100 LEU A O 1
ATOM 775 N N . ASP A 1 101 ? 4.559 3.49 5.004 1 88.88 101 ASP A N 1
ATOM 776 C CA . ASP A 1 101 ? 5.914 3.086 4.648 1 88.88 101 ASP A CA 1
ATOM 777 C C . ASP A 1 101 ? 6.941 3.736 5.57 1 88.88 101 ASP A C 1
ATOM 779 O O . ASP A 1 101 ? 6.629 4.699 6.273 1 88.88 101 ASP A O 1
ATOM 783 N N . HIS A 1 102 ? 8.062 3.211 5.559 1 87.44 102 HIS A N 1
ATOM 784 C CA . HIS A 1 102 ? 9.109 3.592 6.496 1 87.44 102 HIS A CA 1
ATOM 785 C C . HIS A 1 102 ? 9.43 5.082 6.395 1 87.44 102 HIS A C 1
ATOM 787 O O . HIS A 1 102 ? 9.602 5.754 7.414 1 87.44 102 HIS A O 1
ATOM 793 N N . SER A 1 103 ? 9.5 5.602 5.168 1 89.25 103 SER A N 1
ATOM 794 C CA . SER A 1 103 ? 9.797 7.023 4.996 1 89.25 103 SER A CA 1
ATOM 795 C C . SER A 1 103 ? 8.727 7.891 5.652 1 89.25 103 SER A C 1
ATOM 797 O O . SER A 1 103 ? 9.039 8.914 6.27 1 89.25 103 SER A O 1
ATOM 799 N N . MET A 1 104 ? 7.523 7.48 5.594 1 93.19 104 MET A N 1
ATOM 800 C CA . MET A 1 104 ? 6.422 8.25 6.164 1 93.19 104 MET A CA 1
ATOM 801 C C . MET A 1 104 ? 6.398 8.117 7.684 1 93.19 104 MET A C 1
ATOM 803 O O . MET A 1 104 ? 6.078 9.078 8.391 1 93.19 104 MET A O 1
ATOM 807 N N . ILE A 1 105 ? 6.738 7.004 8.203 1 95 105 ILE A N 1
ATOM 808 C CA . ILE A 1 105 ? 6.812 6.789 9.648 1 95 105 ILE A CA 1
ATOM 809 C C . ILE A 1 105 ? 7.836 7.742 10.258 1 95 105 ILE A C 1
ATOM 811 O O . ILE A 1 105 ? 7.555 8.406 11.258 1 95 105 ILE A O 1
ATOM 815 N N . ARG A 1 106 ? 8.875 7.777 9.625 1 94.12 106 ARG A N 1
ATOM 816 C CA . ARG A 1 106 ? 9.945 8.648 10.102 1 94.12 106 ARG A CA 1
ATOM 817 C C . ARG A 1 106 ? 9.492 10.109 10.125 1 94.12 106 ARG A C 1
ATOM 819 O O . ARG A 1 106 ? 9.758 10.828 11.086 1 94.12 106 ARG A O 1
ATOM 826 N N . LEU A 1 107 ? 8.836 10.555 9.133 1 94.31 107 LEU A N 1
ATOM 827 C CA . LEU A 1 107 ? 8.336 11.922 9.078 1 94.31 107 LEU A CA 1
ATOM 828 C C . LEU A 1 107 ? 7.32 12.172 10.188 1 94.31 107 LEU A C 1
ATOM 830 O O . LEU A 1 107 ? 7.375 13.211 10.859 1 94.31 107 LEU A O 1
ATOM 834 N N . ALA A 1 108 ? 6.43 11.203 10.344 1 96.38 108 ALA A N 1
ATOM 835 C CA . ALA A 1 108 ? 5.371 11.359 11.336 1 96.38 108 ALA A CA 1
ATOM 836 C C . ALA A 1 108 ? 5.957 11.492 12.742 1 96.38 108 ALA A C 1
ATOM 838 O O . ALA A 1 108 ? 5.477 12.297 13.547 1 96.38 108 ALA A O 1
ATOM 839 N N . ARG A 1 109 ? 6.941 10.836 13.031 1 96.38 109 ARG A N 1
ATOM 840 C CA . ARG A 1 109 ? 7.535 10.82 14.359 1 96.38 109 ARG A CA 1
ATOM 841 C C . ARG A 1 109 ? 8.406 12.055 14.594 1 96.38 109 ARG A C 1
ATOM 843 O O . ARG A 1 109 ? 8.773 12.359 15.727 1 96.38 109 ARG A O 1
ATOM 850 N N . LYS A 1 110 ? 8.648 12.781 13.523 1 94.38 110 LYS A N 1
ATOM 851 C CA . LYS A 1 110 ? 9.445 14.008 13.609 1 94.38 110 LYS A CA 1
ATOM 852 C C . LYS A 1 110 ? 8.602 15.234 13.281 1 94.38 110 LYS A C 1
ATOM 854 O O . LYS A 1 110 ? 9.133 16.266 12.852 1 94.38 110 LYS A O 1
ATOM 859 N N . LEU A 1 111 ? 7.398 15.125 13.367 1 95.44 111 LEU A N 1
ATOM 860 C CA . LEU A 1 111 ? 6.523 16.25 13.078 1 95.44 111 LEU A CA 1
ATOM 861 C C . LEU A 1 111 ? 6.906 17.469 13.93 1 95.44 111 LEU A C 1
ATOM 863 O O . LEU A 1 111 ? 7.184 17.328 15.125 1 95.44 111 LEU A O 1
ATOM 867 N N . PRO A 1 112 ? 6.895 18.609 13.305 1 90.75 112 PRO A N 1
ATOM 868 C CA . PRO A 1 112 ? 7.25 19.828 14.055 1 90.75 112 PRO A CA 1
ATOM 869 C C . PRO A 1 112 ? 6.188 20.219 15.078 1 90.75 112 PRO A C 1
ATOM 871 O O . PRO A 1 112 ? 4.988 20.141 14.781 1 90.75 1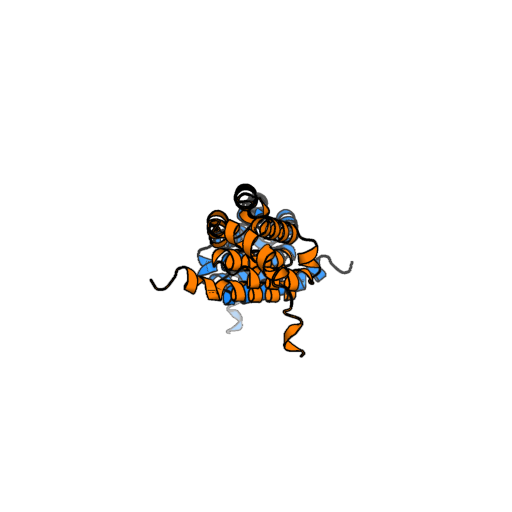12 PRO A O 1
ATOM 874 N N . THR A 1 113 ? 6.598 20.625 16.266 1 88.19 113 THR A N 1
ATOM 875 C CA . THR A 1 113 ? 5.684 21.016 17.328 1 88.19 113 THR A CA 1
ATOM 876 C C . THR A 1 113 ? 6.039 22.391 17.875 1 88.19 113 THR A C 1
ATOM 878 O O . THR A 1 113 ? 5.398 22.875 18.797 1 88.19 113 THR A O 1
ATOM 881 N N . GLY A 1 114 ? 7.082 22.969 17.391 1 77.56 114 GLY A N 1
ATOM 882 C CA . GLY A 1 114 ? 7.527 24.25 17.891 1 77.56 114 GLY A CA 1
ATOM 883 C C . GLY A 1 114 ? 6.508 25.359 17.703 1 77.56 114 GLY A C 1
ATOM 884 O O . GLY A 1 114 ? 6.297 26.172 18.609 1 77.56 114 GLY A O 1
ATOM 885 N N . ASP A 1 115 ? 6.023 25.562 16.438 1 68.5 115 ASP A N 1
ATOM 886 C CA . ASP A 1 115 ? 5.145 26.688 16.141 1 68.5 115 ASP A CA 1
ATOM 887 C C . ASP A 1 115 ? 3.689 26.344 16.453 1 68.5 115 ASP A C 1
ATOM 889 O O . ASP A 1 115 ? 2.791 27.141 16.188 1 68.5 115 ASP A O 1
ATOM 893 N N . VAL A 1 116 ? 3.432 25.266 16.906 1 69.69 116 VAL A N 1
ATOM 894 C CA . VAL A 1 116 ? 2.066 24.812 17.141 1 69.69 116 VAL A CA 1
ATOM 895 C C . VAL A 1 116 ? 1.383 25.734 18.141 1 69.69 116 VAL A C 1
ATOM 897 O O . VAL A 1 116 ? 0.196 26.047 18.016 1 69.69 116 VAL A O 1
ATOM 900 N N . SER A 1 117 ? 2.121 26.219 19 1 60.69 117 SER A N 1
ATOM 901 C CA . SER A 1 117 ? 1.549 27.203 19.922 1 60.69 117 SER A CA 1
ATOM 902 C C . SER A 1 117 ? 1.163 28.484 19.188 1 60.69 117 SER A C 1
ATOM 904 O O . SER A 1 117 ? 0.21 29.172 19.562 1 60.69 117 SER A O 1
ATOM 906 N N . ALA A 1 118 ? 1.983 28.797 18.172 1 55.78 118 ALA A N 1
ATOM 907 C CA . ALA A 1 118 ? 1.697 30.016 17.438 1 55.78 118 ALA A CA 1
ATOM 908 C C . ALA A 1 118 ? 0.436 29.875 16.594 1 55.78 118 ALA A C 1
ATOM 910 O O . ALA A 1 118 ? -0.245 30.859 16.297 1 55.78 118 ALA A O 1
ATOM 911 N N . LEU A 1 119 ? 0.209 28.703 16.188 1 57.72 119 LEU A N 1
ATOM 912 C CA . LEU A 1 119 ? -1.003 28.422 15.43 1 57.72 119 LEU A CA 1
ATOM 913 C C . LEU A 1 119 ? -2.246 28.672 16.266 1 57.72 119 LEU A C 1
ATOM 915 O O . LEU A 1 119 ? -3.279 29.109 15.75 1 57.72 119 LEU A O 1
ATOM 919 N N . LYS A 1 120 ? -2.158 28.391 17.547 1 53.53 120 LYS A N 1
ATOM 920 C CA . LYS A 1 120 ? -3.266 28.688 18.453 1 53.53 120 LYS A CA 1
ATOM 921 C C . LYS A 1 120 ? -3.566 30.188 18.469 1 53.53 120 LYS A C 1
ATOM 923 O O . LYS A 1 120 ? -4.73 30.594 18.516 1 53.53 120 LYS A O 1
ATOM 928 N N . GLY A 1 121 ? -2.5 30.906 18.516 1 46.81 121 GLY A N 1
ATOM 929 C CA . GLY A 1 121 ? -2.66 32.344 18.734 1 46.81 121 GLY A CA 1
ATOM 930 C C . GLY A 1 121 ? -3.195 33.062 17.516 1 46.81 121 GLY A C 1
ATOM 931 O O . GLY A 1 121 ? -3.787 34.156 17.641 1 46.81 121 GLY A O 1
ATOM 932 N N . ASN A 1 122 ? -2.762 32.625 16.359 1 45.75 122 ASN A N 1
ATOM 933 C CA . ASN A 1 122 ? -3.146 33.438 15.219 1 45.75 122 ASN A CA 1
ATOM 934 C C . ASN A 1 122 ? -4.621 33.25 14.867 1 45.75 122 ASN A C 1
ATOM 936 O O . ASN A 1 122 ? -5.184 34.031 14.094 1 45.75 122 ASN A O 1
ATOM 940 N N . THR A 1 123 ? -5.086 32.094 15.125 1 46.38 123 THR A N 1
ATOM 941 C CA . THR A 1 123 ? -6.516 32.031 14.836 1 46.38 123 THR A CA 1
ATOM 942 C C . THR A 1 123 ? -7.305 32.906 15.805 1 46.38 123 THR A C 1
ATOM 944 O O . THR A 1 123 ? -8.406 33.344 15.484 1 46.38 123 THR A O 1
ATOM 947 N N . ALA A 1 124 ? -6.902 33.188 17.062 1 43.38 124 ALA A N 1
ATOM 948 C CA . ALA A 1 124 ? -7.582 34.094 17.953 1 43.38 124 ALA A CA 1
ATOM 949 C C . ALA A 1 124 ? -7.402 35.562 17.5 1 43.38 124 ALA A C 1
ATOM 951 O O . ALA A 1 124 ? -8.305 36.375 17.656 1 43.38 124 ALA A O 1
ATOM 952 N N . ARG A 1 125 ? -6.281 36 16.938 1 40.97 125 ARG A N 1
ATOM 953 C CA . ARG A 1 125 ? -6.086 37.375 16.547 1 40.97 125 ARG A CA 1
ATOM 954 C C . ARG A 1 125 ? -6.82 37.688 15.25 1 40.97 125 ARG A C 1
ATOM 956 O O . ARG A 1 125 ? -7.098 38.875 14.953 1 40.97 125 ARG A O 1
ATOM 963 N N . GLN A 1 126 ? -6.957 36.75 14.375 1 41.78 126 GLN A N 1
ATOM 964 C CA . GLN A 1 126 ? -7.578 37.125 13.117 1 41.78 126 GLN A CA 1
ATOM 965 C C . GLN A 1 126 ? -9.086 37.344 13.281 1 41.78 126 GLN A C 1
ATOM 967 O O . GLN A 1 126 ? -9.711 38.031 12.492 1 41.78 126 GLN A O 1
ATOM 972 N N . GLU A 1 127 ? -9.641 36.562 14.102 1 39.03 127 GLU A N 1
ATOM 973 C CA . GLU A 1 127 ? -11.078 36.781 14.25 1 39.03 127 GLU A CA 1
ATOM 974 C C . GLU A 1 127 ? -11.352 38.125 14.93 1 39.03 127 GLU A C 1
ATOM 976 O O . GLU A 1 127 ? -12.445 38.688 14.805 1 39.03 127 GLU A O 1
ATOM 981 N N . ASP A 1 128 ? -10.414 38.5 15.789 1 38.69 128 ASP A N 1
ATOM 982 C CA . ASP A 1 128 ? -10.758 39.688 16.547 1 38.69 128 ASP A CA 1
ATOM 983 C C . ASP A 1 128 ? -10.406 40.969 15.781 1 38.69 128 ASP A C 1
ATOM 985 O O . ASP A 1 128 ? -10.359 42.062 16.359 1 38.69 128 ASP A O 1
ATOM 989 N N . GLN A 1 129 ? -9.773 40.812 14.578 1 40.38 129 GLN A N 1
ATOM 990 C CA . GLN A 1 129 ? -9.633 42.125 13.938 1 40.38 129 GLN A CA 1
ATOM 991 C C . GLN A 1 129 ? -11 42.719 13.609 1 40.38 129 GLN A C 1
ATOM 993 O O . GLN A 1 129 ? -11.812 42.094 12.93 1 40.38 129 GLN A O 1
ATOM 998 N N . PRO A 1 130 ? -11.539 43.562 14.445 1 44.12 130 PRO A N 1
ATOM 999 C CA . PRO A 1 130 ? -12.789 44.281 14.242 1 44.12 130 PRO A CA 1
ATOM 1000 C C . PRO A 1 130 ? -12.898 44.875 12.836 1 44.12 130 PRO A C 1
ATOM 1002 O O . PRO A 1 130 ? -11.883 45.281 12.25 1 44.12 130 PRO A O 1
ATOM 1005 N N . LEU A 1 131 ? -13.664 44.281 11.891 1 42.81 131 LEU A N 1
ATOM 1006 C CA . LEU A 1 131 ? -14.094 44.969 10.672 1 42.81 131 LEU A CA 1
ATOM 1007 C C . LEU A 1 131 ? -14.273 46.469 10.906 1 42.81 131 LEU A C 1
ATOM 1009 O O . LEU A 1 131 ? -14.938 46.875 11.859 1 42.81 131 LEU A O 1
ATOM 1013 N N . ASP A 1 132 ? -13.172 47.156 10.758 1 42.28 132 ASP A N 1
ATOM 1014 C CA . ASP A 1 132 ? -13.289 48.625 10.805 1 42.28 132 ASP A CA 1
ATOM 1015 C C . ASP A 1 132 ? -14.492 49.094 10 1 42.28 132 ASP A C 1
ATOM 1017 O O . ASP A 1 132 ? -14.586 48.844 8.797 1 42.28 132 ASP A O 1
ATOM 1021 N N . GLU A 1 133 ? -15.656 49.094 10.617 1 41.06 133 GLU A N 1
ATOM 1022 C CA . GLU A 1 133 ? -16.938 49.594 10.141 1 41.06 133 GLU A CA 1
ATOM 1023 C C . GLU A 1 133 ? -16.797 50.938 9.469 1 41.06 133 GLU A C 1
ATOM 1025 O O . GLU A 1 133 ? -17.75 51.5 8.938 1 41.06 133 GLU A O 1
ATOM 1030 N N . ASN A 1 134 ? -15.711 51.625 9.789 1 43.84 134 ASN A N 1
ATOM 1031 C CA . ASN A 1 134 ? -15.734 53.031 9.438 1 43.84 134 ASN A CA 1
ATOM 1032 C C . ASN A 1 134 ? -15.562 53.25 7.938 1 43.84 134 ASN A C 1
ATOM 1034 O O . ASN A 1 134 ? -15.586 54.375 7.457 1 43.84 134 ASN A O 1
ATOM 1038 N N . ASP A 1 135 ? -15.055 52.188 7.27 1 39.84 135 ASP A N 1
ATOM 1039 C CA . ASP A 1 135 ? -14.742 52.656 5.914 1 39.84 135 ASP A CA 1
ATOM 1040 C C . ASP A 1 135 ? -16.016 52.812 5.086 1 39.84 135 ASP A C 1
ATOM 1042 O O . ASP A 1 135 ? -15.953 52.938 3.863 1 39.84 135 ASP A O 1
ATOM 1046 N N . LEU A 1 136 ? -17.125 52.281 5.715 1 36.62 136 LEU A N 1
ATOM 1047 C CA . LEU A 1 136 ? -18.297 52.5 4.879 1 36.62 136 LEU A CA 1
ATOM 1048 C C . LEU A 1 136 ? -18.75 53.938 4.953 1 36.62 136 LEU A C 1
ATOM 1050 O O . LEU A 1 136 ? -19.719 54.344 4.293 1 36.62 136 LEU A O 1
ATOM 1054 N N . THR A 1 137 ? -18.188 54.781 5.859 1 28.44 137 THR A N 1
ATOM 1055 C CA . THR A 1 137 ? -18.812 56.094 5.73 1 28.44 137 THR A CA 1
ATOM 1056 C C . THR A 1 137 ? -18.25 56.812 4.508 1 28.44 137 THR A C 1
ATOM 1058 O O . THR A 1 137 ? -17.125 56.594 4.094 1 28.44 137 THR A O 1
ATOM 1061 N N . MET B 1 1 ? -23.156 -20.281 -11.227 1 27.73 1 MET B N 1
ATOM 1062 C CA . MET B 1 1 ? -21.812 -20.312 -10.672 1 27.73 1 MET B CA 1
ATOM 1063 C C . MET B 1 1 ? -20.984 -19.156 -11.227 1 27.73 1 MET B C 1
ATOM 1065 O O . MET B 1 1 ? -20.375 -19.281 -12.297 1 27.73 1 MET B O 1
ATOM 1069 N N . PHE B 1 2 ? -21.359 -17.969 -11.445 1 39.16 2 PHE B N 1
ATOM 1070 C CA . PHE B 1 2 ? -20.734 -16.719 -11.867 1 39.16 2 PHE B CA 1
ATOM 1071 C C . PHE B 1 2 ? -19.406 -16.516 -11.133 1 39.16 2 PHE B C 1
ATOM 1073 O O . PHE B 1 2 ? -19.391 -16.406 -9.898 1 39.16 2 PHE B O 1
ATOM 1080 N N . SER B 1 3 ? -18.25 -17.297 -11.375 1 43.78 3 SER B N 1
ATOM 1081 C CA . SER B 1 3 ? -17.172 -18.031 -10.734 1 43.78 3 SER B CA 1
ATOM 1082 C C . SER B 1 3 ? -16.234 -17.078 -9.992 1 43.78 3 SER B C 1
ATOM 1084 O O . SER B 1 3 ? -16 -15.953 -10.438 1 43.78 3 SER B O 1
ATOM 1086 N N . VAL B 1 4 ? -16.328 -17.266 -8.539 1 51.53 4 VAL B N 1
ATOM 1087 C CA . VAL B 1 4 ? -15.234 -16.734 -7.723 1 51.53 4 VAL B CA 1
ATOM 1088 C C . VAL B 1 4 ? -14.016 -16.469 -8.609 1 51.53 4 VAL B C 1
ATOM 1090 O O . VAL B 1 4 ? -13.344 -15.445 -8.461 1 51.53 4 VAL B O 1
ATOM 1093 N N . THR B 1 5 ? -13.977 -17.281 -9.656 1 55.41 5 THR B N 1
ATOM 1094 C CA . THR B 1 5 ? -12.852 -17.219 -10.578 1 55.41 5 THR B CA 1
ATOM 1095 C C . THR B 1 5 ? -12.945 -15.984 -11.469 1 55.41 5 THR B C 1
ATOM 1097 O O . THR B 1 5 ? -11.93 -15.359 -11.781 1 55.41 5 THR B O 1
ATOM 1100 N N . GLN B 1 6 ? -14.258 -15.734 -11.914 1 53.25 6 GLN B N 1
ATOM 1101 C CA . GLN B 1 6 ? -14.406 -14.617 -12.844 1 53.25 6 GLN B CA 1
ATOM 1102 C C . GLN B 1 6 ? -14.062 -13.289 -12.172 1 53.25 6 GLN B C 1
ATOM 1104 O O . GLN B 1 6 ? -13.422 -12.43 -12.773 1 53.25 6 GLN B O 1
ATOM 1109 N N . ARG B 1 7 ? -14.555 -13.281 -10.969 1 62.69 7 ARG B N 1
ATOM 1110 C CA . ARG B 1 7 ? -14.312 -12.023 -10.258 1 62.69 7 ARG B CA 1
ATOM 1111 C C . ARG B 1 7 ? -12.828 -11.797 -10.039 1 62.69 7 ARG B C 1
ATOM 1113 O O . ARG B 1 7 ? -12.359 -10.648 -10.062 1 62.69 7 ARG B O 1
ATOM 1120 N N . TYR B 1 8 ? -12.078 -12.82 -10.219 1 76.44 8 TYR B N 1
ATOM 1121 C CA . TYR B 1 8 ? -10.656 -12.656 -9.93 1 76.44 8 TYR B CA 1
ATOM 1122 C C . TYR B 1 8 ? -9.852 -12.555 -11.219 1 76.44 8 TYR B C 1
ATOM 1124 O O . TYR B 1 8 ? -8.703 -12.094 -11.203 1 76.44 8 TYR B O 1
ATOM 1132 N N . LEU B 1 9 ? -10.555 -12.812 -12.266 1 73.62 9 LEU B N 1
ATOM 1133 C CA . LEU B 1 9 ? -9.812 -12.781 -13.516 1 73.62 9 LEU B CA 1
ATOM 1134 C C . LEU B 1 9 ? -9.375 -11.359 -13.852 1 73.62 9 LEU B C 1
ATOM 1136 O O . LEU B 1 9 ? -8.305 -11.148 -14.422 1 73.62 9 LEU B O 1
ATOM 1140 N N . ASP B 1 10 ? -10.07 -10.477 -13.492 1 88.25 10 ASP B N 1
ATOM 1141 C CA . ASP B 1 10 ? -9.695 -9.094 -13.797 1 88.25 10 ASP B CA 1
ATOM 1142 C C . ASP B 1 10 ? -8.883 -8.484 -12.656 1 88.25 10 ASP B C 1
ATOM 1144 O O . ASP B 1 10 ? -8.359 -7.375 -12.781 1 88.25 10 ASP B O 1
ATOM 1148 N N . ALA B 1 11 ? -8.734 -9.305 -11.664 1 92 11 ALA B N 1
ATOM 1149 C CA . ALA B 1 11 ? -8.07 -8.773 -10.477 1 92 11 ALA B CA 1
ATOM 1150 C C . ALA B 1 11 ? -6.562 -8.688 -10.68 1 92 11 ALA B C 1
ATOM 1152 O O . ALA B 1 11 ? -5.938 -7.688 -10.312 1 92 11 ALA B O 1
ATOM 1153 N N . ALA B 1 12 ? -6.016 -9.688 -11.344 1 94.94 12 ALA B N 1
ATOM 1154 C CA . ALA B 1 12 ? -4.566 -9.703 -11.531 1 94.94 12 ALA B CA 1
ATOM 1155 C C . ALA B 1 12 ? -4.113 -8.562 -12.438 1 94.94 12 ALA B C 1
ATOM 1157 O O . ALA B 1 12 ? -3.238 -7.777 -12.07 1 94.94 12 ALA B O 1
ATOM 1158 N N . PRO B 1 13 ? -4.742 -8.391 -13.609 1 95.31 13 PRO B N 1
ATOM 1159 C CA . PRO B 1 13 ? -4.375 -7.242 -14.438 1 95.31 13 PRO B CA 1
ATOM 1160 C C . PRO B 1 13 ? -4.551 -5.91 -13.711 1 95.31 13 PRO B C 1
ATOM 1162 O O . PRO B 1 13 ? -3.773 -4.977 -13.93 1 95.31 13 PRO B O 1
ATOM 1165 N N . LEU B 1 14 ? -5.547 -5.824 -12.93 1 94.69 14 LEU B N 1
ATOM 1166 C CA . LEU B 1 14 ? -5.75 -4.602 -12.156 1 94.69 14 LEU B CA 1
ATOM 1167 C C . LEU B 1 14 ? -4.602 -4.379 -11.18 1 94.69 14 LEU B C 1
ATOM 1169 O O . LEU B 1 14 ? -4.141 -3.25 -11.008 1 94.69 14 LEU B O 1
ATOM 1173 N N . GLN B 1 15 ? -4.145 -5.395 -10.531 1 96.25 15 GLN B N 1
ATOM 1174 C CA . GLN B 1 15 ? -2.994 -5.273 -9.641 1 96.25 15 GLN B CA 1
ATOM 1175 C C . GLN B 1 15 ? -1.751 -4.828 -10.406 1 96.25 15 GLN B C 1
ATOM 1177 O O . GLN B 1 15 ? -0.961 -4.023 -9.906 1 96.25 15 GLN B O 1
ATOM 1182 N N . LEU B 1 16 ? -1.617 -5.391 -11.602 1 96.31 16 LEU B N 1
ATOM 1183 C CA . LEU B 1 16 ? -0.469 -5.012 -12.422 1 96.31 16 LEU B CA 1
ATOM 1184 C C . LEU B 1 16 ? -0.527 -3.535 -12.789 1 96.31 16 LEU B C 1
ATOM 1186 O O . LEU B 1 16 ? 0.485 -2.834 -12.719 1 96.31 16 LEU B O 1
ATOM 1190 N N . LYS B 1 17 ? -1.666 -3.076 -13.164 1 95.25 17 LYS B N 1
ATOM 1191 C CA . LYS B 1 17 ? -1.854 -1.658 -13.453 1 95.25 17 LYS B CA 1
ATOM 1192 C C . LYS B 1 17 ? -1.542 -0.799 -12.234 1 95.25 17 LYS B C 1
ATOM 1194 O O . LYS B 1 17 ? -0.895 0.244 -12.352 1 95.25 17 LYS B O 1
ATOM 1199 N N . PHE B 1 18 ? -2.004 -1.281 -11.141 1 96.06 18 PHE B N 1
ATOM 1200 C CA . PHE B 1 18 ? -1.742 -0.573 -9.891 1 96.06 18 PHE B CA 1
ATOM 1201 C C . PHE B 1 18 ? -0.246 -0.515 -9.602 1 96.06 18 PHE B C 1
ATOM 1203 O O . PHE B 1 18 ? 0.275 0.53 -9.211 1 96.06 18 PHE B O 1
ATOM 1210 N N . GLY B 1 19 ? 0.45 -1.587 -9.766 1 97.06 19 GLY B N 1
ATOM 1211 C CA . GLY B 1 19 ? 1.892 -1.61 -9.578 1 97.06 19 GLY B CA 1
ATOM 1212 C C . GLY B 1 19 ? 2.625 -0.618 -10.461 1 97.06 19 GLY B C 1
ATOM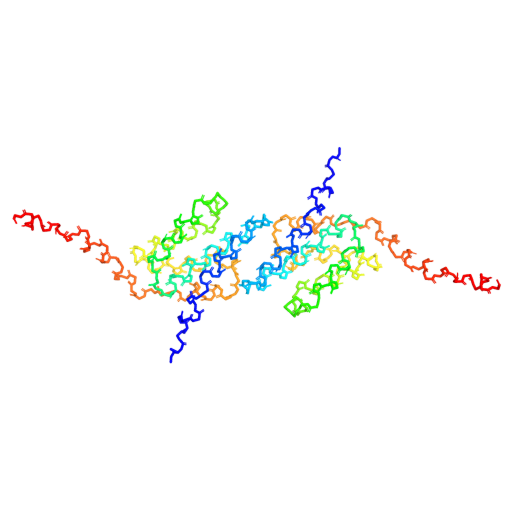 1213 O O . GLY B 1 19 ? 3.545 0.065 -10.008 1 97.06 19 GLY B O 1
ATOM 1214 N N . LEU B 1 20 ? 2.209 -0.533 -11.664 1 95.12 20 LEU B N 1
ATOM 1215 C CA . LEU B 1 20 ? 2.801 0.419 -12.602 1 95.12 20 LEU B CA 1
ATOM 1216 C C . LEU B 1 20 ? 2.549 1.854 -12.148 1 95.12 20 LEU B C 1
ATOM 1218 O O . LEU B 1 20 ? 3.455 2.688 -12.18 1 95.12 20 LEU B O 1
ATOM 1222 N N . ALA B 1 21 ? 1.345 2.164 -11.797 1 93.56 21 ALA B N 1
ATOM 1223 C CA . ALA B 1 21 ? 1.006 3.49 -11.289 1 93.56 21 ALA B CA 1
ATOM 1224 C C . ALA B 1 21 ? 1.831 3.828 -10.047 1 93.56 21 ALA B C 1
ATOM 1226 O O . ALA B 1 21 ? 2.311 4.957 -9.906 1 93.56 21 ALA B O 1
ATOM 1227 N N . ALA B 1 22 ? 1.98 2.887 -9.148 1 95 22 ALA B N 1
ATOM 1228 C CA . ALA B 1 22 ? 2.771 3.076 -7.941 1 95 22 ALA B CA 1
ATOM 1229 C C . ALA B 1 22 ? 4.223 3.41 -8.281 1 95 22 ALA B C 1
ATOM 1231 O O . ALA B 1 22 ? 4.844 4.246 -7.617 1 95 22 ALA B O 1
ATOM 1232 N N . SER B 1 23 ? 4.711 2.771 -9.25 1 94.19 23 SER B N 1
ATOM 1233 C CA . SER B 1 23 ? 6.07 3.043 -9.711 1 94.19 23 SER B CA 1
ATOM 1234 C C . SER B 1 23 ? 6.227 4.496 -10.148 1 94.19 23 SER B C 1
ATOM 1236 O O . SER B 1 23 ? 7.219 5.145 -9.812 1 94.19 23 SER B O 1
ATOM 1238 N N . LYS B 1 24 ? 5.316 5.062 -10.82 1 90.69 24 LYS B N 1
ATOM 1239 C CA . LYS B 1 24 ? 5.352 6.434 -11.312 1 90.69 24 LYS B CA 1
ATOM 1240 C C . LYS B 1 24 ? 5.309 7.434 -10.164 1 90.69 24 LYS B C 1
ATOM 1242 O O . LYS B 1 24 ? 5.73 8.586 -10.312 1 90.69 24 LYS B O 1
ATOM 1247 N N . CYS B 1 25 ? 4.824 7.012 -9.031 1 89.5 25 CYS B N 1
ATOM 1248 C CA . CYS B 1 25 ? 4.711 7.863 -7.855 1 89.5 25 CYS B CA 1
ATOM 1249 C C . CYS B 1 25 ? 5.82 7.562 -6.859 1 89.5 25 CYS B C 1
ATOM 1251 O O . CYS B 1 25 ? 5.758 7.988 -5.703 1 89.5 25 CYS B O 1
ATOM 1253 N N . ASN B 1 26 ? 6.746 6.75 -7.211 1 87 26 ASN B N 1
ATOM 1254 C CA . ASN B 1 26 ? 7.879 6.34 -6.387 1 87 26 ASN B CA 1
ATOM 1255 C C . ASN B 1 26 ? 7.426 5.578 -5.145 1 87 26 ASN B C 1
ATOM 1257 O O . ASN B 1 26 ? 8.078 5.637 -4.102 1 87 26 ASN B O 1
ATOM 1261 N N . ALA B 1 27 ? 6.281 5 -5.203 1 91.25 27 ALA B N 1
ATOM 1262 C CA . ALA B 1 27 ? 5.777 4.156 -4.121 1 91.25 27 ALA B CA 1
ATOM 1263 C C . ALA B 1 27 ? 6.227 2.709 -4.305 1 91.25 27 ALA B C 1
ATOM 1265 O O . ALA B 1 27 ? 5.402 1.823 -4.547 1 91.25 27 ALA B O 1
ATOM 1266 N N . THR B 1 28 ? 7.379 2.449 -4.016 1 92.75 28 THR B N 1
ATOM 1267 C CA . THR B 1 28 ? 8.055 1.197 -4.336 1 92.75 28 THR B CA 1
ATOM 1268 C C . THR B 1 28 ? 7.453 0.041 -3.543 1 92.75 28 THR B C 1
ATOM 1270 O O . THR B 1 28 ? 7.254 -1.051 -4.078 1 92.75 28 THR B O 1
ATOM 1273 N N . ASN B 1 29 ? 7.199 0.242 -2.287 1 93.38 29 ASN B N 1
ATOM 1274 C CA . ASN B 1 29 ? 6.621 -0.809 -1.455 1 93.38 29 ASN B CA 1
ATOM 1275 C C . ASN B 1 29 ? 5.266 -1.264 -1.985 1 93.38 29 ASN B C 1
ATOM 1277 O O . ASN B 1 29 ? 5.016 -2.463 -2.113 1 93.38 29 ASN B O 1
ATOM 1281 N N . SER B 1 30 ? 4.449 -0.314 -2.225 1 94.88 30 SER B N 1
ATOM 1282 C CA . SER B 1 30 ? 3.139 -0.613 -2.787 1 94.88 30 SER B CA 1
ATOM 1283 C C . SER B 1 30 ? 3.26 -1.31 -4.137 1 94.88 30 SER B C 1
ATOM 1285 O O . SER B 1 30 ? 2.496 -2.229 -4.441 1 94.88 30 SER B O 1
ATOM 1287 N N . GLN B 1 31 ? 4.191 -0.845 -4.953 1 96.06 31 GLN B N 1
ATOM 1288 C CA . GLN B 1 31 ? 4.457 -1.451 -6.254 1 96.06 31 GLN B CA 1
ATOM 1289 C C . GLN B 1 31 ? 4.77 -2.939 -6.113 1 96.06 31 GLN B C 1
ATOM 1291 O O . GLN B 1 31 ? 4.18 -3.77 -6.809 1 96.06 31 GLN B O 1
ATOM 1296 N N . CYS B 1 32 ? 5.652 -3.307 -5.246 1 97.19 32 CYS B N 1
ATOM 1297 C CA . CYS B 1 32 ? 6.082 -4.691 -5.074 1 97.19 32 CYS B CA 1
ATOM 1298 C C . CYS B 1 32 ? 4.949 -5.547 -4.516 1 97.19 32 CYS B C 1
ATOM 1300 O O . CYS B 1 32 ? 4.777 -6.695 -4.926 1 97.19 32 CYS B O 1
ATOM 1302 N N . LYS B 1 33 ? 4.23 -5.008 -3.631 1 96.69 33 LYS B N 1
ATOM 1303 C CA . LYS B 1 33 ? 3.08 -5.727 -3.084 1 96.69 33 LYS B CA 1
ATOM 1304 C C . LYS B 1 33 ? 2.043 -6.008 -4.168 1 96.69 33 LYS B C 1
ATOM 1306 O O . LYS B 1 33 ? 1.453 -7.09 -4.199 1 96.69 33 LYS B O 1
ATOM 1311 N N . ALA B 1 34 ? 1.839 -5.074 -5.031 1 97.06 34 ALA B N 1
ATOM 1312 C CA . ALA B 1 34 ? 0.888 -5.238 -6.125 1 97.06 34 ALA B CA 1
ATOM 1313 C C . ALA B 1 34 ? 1.327 -6.355 -7.07 1 97.06 34 ALA B C 1
ATOM 1315 O O . ALA B 1 34 ? 0.506 -7.168 -7.508 1 97.06 34 ALA B O 1
ATOM 1316 N N . TYR B 1 35 ? 2.559 -6.422 -7.363 1 98.06 35 TYR B N 1
ATOM 1317 C CA . TYR B 1 35 ? 3.082 -7.449 -8.258 1 98.06 35 TYR B CA 1
ATOM 1318 C C . TYR B 1 35 ? 2.959 -8.836 -7.633 1 98.06 35 TYR B C 1
ATOM 1320 O O . TYR B 1 35 ? 2.529 -9.781 -8.297 1 98.06 35 TYR B O 1
ATOM 1328 N N . LEU B 1 36 ? 3.311 -8.961 -6.418 1 98.31 36 LEU B N 1
ATOM 1329 C CA . LEU B 1 36 ? 3.109 -10.227 -5.727 1 98.31 36 LEU B CA 1
ATOM 1330 C C . LEU B 1 36 ? 1.636 -10.625 -5.738 1 98.31 36 LEU B C 1
ATOM 1332 O O . LEU B 1 36 ? 1.303 -11.781 -5.98 1 98.31 36 LEU B O 1
ATOM 1336 N N . SER B 1 37 ? 0.776 -9.664 -5.477 1 97.69 37 SER B N 1
ATOM 1337 C CA . SER B 1 37 ? -0.664 -9.898 -5.453 1 97.69 37 SER B CA 1
ATOM 1338 C C . SER B 1 37 ? -1.157 -10.438 -6.793 1 97.69 37 SER B C 1
ATOM 1340 O O . SER B 1 37 ? -1.956 -11.375 -6.836 1 97.69 37 SER B O 1
ATOM 1342 N N . ALA B 1 38 ? -0.649 -9.898 -7.871 1 97.5 38 ALA B N 1
ATOM 1343 C CA . ALA B 1 38 ? -1.028 -10.375 -9.203 1 97.5 38 ALA B CA 1
ATOM 1344 C C . ALA B 1 38 ? -0.646 -11.844 -9.383 1 97.5 38 ALA B C 1
ATOM 1346 O O . ALA B 1 38 ? -1.442 -12.641 -9.883 1 97.5 38 ALA B O 1
ATOM 1347 N N . ILE B 1 39 ? 0.493 -12.219 -8.969 1 97.88 39 ILE B N 1
ATOM 1348 C CA . ILE B 1 39 ? 0.998 -13.578 -9.094 1 97.88 39 ILE B CA 1
ATOM 1349 C C . ILE B 1 39 ? 0.14 -14.523 -8.266 1 97.88 39 ILE B C 1
ATOM 1351 O O . ILE B 1 39 ? -0.239 -15.602 -8.727 1 97.88 39 ILE B O 1
ATOM 1355 N N . ILE B 1 40 ? -0.188 -14.102 -7.086 1 97.38 40 ILE B N 1
ATOM 1356 C CA . ILE B 1 40 ? -1.019 -14.898 -6.191 1 97.38 40 ILE B CA 1
ATOM 1357 C C . ILE B 1 40 ? -2.387 -15.141 -6.832 1 97.38 40 ILE B C 1
ATOM 1359 O O . ILE B 1 40 ? -2.92 -16.25 -6.781 1 97.38 40 ILE B O 1
ATOM 1363 N N . ILE B 1 41 ? -2.934 -14.164 -7.449 1 96.69 41 ILE B N 1
ATOM 1364 C CA . ILE B 1 41 ? -4.25 -14.266 -8.07 1 96.69 41 ILE B CA 1
ATOM 1365 C C . ILE B 1 41 ? -4.207 -15.281 -9.211 1 96.69 41 ILE B C 1
ATOM 1367 O O . ILE B 1 41 ? -5.098 -16.125 -9.336 1 96.69 41 ILE B O 1
ATOM 1371 N N . TYR B 1 42 ? -3.174 -15.203 -10.023 1 95.88 42 TYR B N 1
ATOM 1372 C CA . TYR B 1 42 ? -3.035 -16.172 -11.109 1 95.88 42 TYR B CA 1
ATOM 1373 C C . TYR B 1 42 ? -2.924 -17.578 -10.57 1 95.88 42 TYR B C 1
ATOM 1375 O O . TYR B 1 42 ? -3.533 -18.516 -11.109 1 95.88 42 TYR B O 1
ATOM 1383 N N . LEU B 1 43 ? -2.164 -17.781 -9.508 1 94.94 43 LEU B N 1
ATOM 1384 C CA . LEU B 1 43 ? -2.043 -19.094 -8.898 1 94.94 43 LEU B CA 1
ATOM 1385 C C . LEU B 1 43 ? -3.383 -19.562 -8.344 1 94.94 43 LEU B C 1
ATOM 1387 O O . LEU B 1 43 ? -3.752 -20.734 -8.5 1 94.94 43 LEU B O 1
ATOM 1391 N N . TYR B 1 44 ? -3.984 -18.641 -7.715 1 94.44 44 TYR B N 1
ATOM 1392 C CA . TYR B 1 44 ? -5.277 -18.969 -7.117 1 94.44 44 TYR B CA 1
ATOM 1393 C C . TYR B 1 44 ? -6.273 -19.422 -8.18 1 94.44 44 TYR B C 1
ATOM 1395 O O . TYR B 1 44 ? -7.109 -20.281 -7.926 1 94.44 44 TYR B O 1
ATOM 1403 N N . THR B 1 45 ? -6.242 -18.844 -9.352 1 92.06 45 THR B N 1
ATOM 1404 C CA . THR B 1 45 ? -7.16 -19.172 -10.438 1 92.06 45 THR B CA 1
ATOM 1405 C C . THR B 1 45 ? -6.602 -20.297 -11.289 1 92.06 45 THR B C 1
ATOM 1407 O O . THR B 1 45 ? -7.066 -20.531 -12.414 1 92.06 45 THR B O 1
ATOM 1410 N N . ASN B 1 46 ? -5.523 -20.875 -10.867 1 90.69 46 ASN B N 1
ATOM 1411 C CA . ASN B 1 46 ? -4.887 -22.031 -11.492 1 90.69 46 ASN B CA 1
ATOM 1412 C C . ASN B 1 46 ? -4.289 -21.672 -12.852 1 90.69 46 ASN B C 1
ATOM 1414 O O . ASN B 1 46 ? -4.297 -22.5 -13.773 1 90.69 46 ASN B O 1
ATOM 1418 N N . ASP B 1 47 ? -4.004 -20.453 -12.953 1 91.56 47 ASP B N 1
ATOM 1419 C CA . ASP B 1 47 ? -3.322 -20.031 -14.172 1 91.56 47 ASP B CA 1
ATOM 1420 C C . ASP B 1 47 ? -1.816 -19.906 -13.945 1 91.56 47 ASP B C 1
ATOM 1422 O O . ASP B 1 47 ? -1.266 -18.812 -13.93 1 91.56 47 ASP B O 1
ATOM 1426 N N . TYR B 1 48 ? -1.175 -21.016 -13.906 1 93.25 48 TYR B N 1
ATOM 1427 C CA . TYR B 1 48 ? 0.238 -21.094 -13.555 1 93.25 48 TYR B CA 1
ATOM 1428 C C . TYR B 1 48 ? 1.104 -20.422 -14.617 1 93.25 48 TYR B C 1
ATOM 1430 O O . TYR B 1 48 ? 2.094 -19.766 -14.289 1 93.25 48 TYR B O 1
ATOM 1438 N N . LYS B 1 49 ? 0.713 -20.688 -15.82 1 94.25 49 LYS B N 1
ATOM 1439 C CA . LYS B 1 49 ? 1.479 -20.078 -16.922 1 94.25 49 LYS B CA 1
ATOM 1440 C C . LYS B 1 49 ? 1.5 -18.562 -16.797 1 94.25 49 LYS B C 1
ATOM 1442 O O . LYS B 1 49 ? 2.559 -17.938 -16.922 1 94.25 49 LYS B O 1
ATOM 1447 N N . GLN B 1 50 ? 0.346 -18.016 -16.594 1 95 50 GLN B N 1
ATOM 1448 C CA . GLN B 1 50 ? 0.272 -16.562 -16.469 1 95 50 GLN B CA 1
ATOM 1449 C C . GLN B 1 50 ? 1.015 -16.078 -15.227 1 95 50 GLN B C 1
ATOM 1451 O O . GLN B 1 50 ? 1.611 -15 -15.227 1 95 50 GLN B O 1
ATOM 1456 N N . ALA B 1 51 ? 0.956 -16.844 -14.156 1 97 51 ALA B N 1
ATOM 1457 C CA . ALA B 1 51 ? 1.694 -16.5 -12.945 1 97 51 ALA B CA 1
ATOM 1458 C C . ALA B 1 51 ? 3.193 -16.438 -13.219 1 97 51 ALA B C 1
ATOM 1460 O O . ALA B 1 51 ? 3.861 -15.477 -12.805 1 97 51 ALA B O 1
ATOM 1461 N N . GLU B 1 52 ? 3.652 -17.344 -13.898 1 97.5 52 GLU B N 1
ATOM 1462 C CA . GLU B 1 52 ? 5.07 -17.391 -14.242 1 97.5 52 GLU B CA 1
ATOM 1463 C C . GLU B 1 52 ? 5.457 -16.234 -15.148 1 97.5 52 GLU B C 1
ATOM 1465 O O . GLU B 1 52 ? 6.504 -15.602 -14.953 1 97.5 52 GLU B O 1
ATOM 1470 N N . MET B 1 53 ? 4.648 -15.992 -16.141 1 98 53 MET B N 1
ATOM 1471 C CA . MET B 1 53 ? 4.906 -14.875 -17.047 1 98 53 MET B CA 1
ATOM 1472 C C . MET B 1 53 ? 4.914 -13.547 -16.297 1 98 53 MET B C 1
ATOM 1474 O O . MET B 1 53 ? 5.777 -12.703 -16.516 1 98 53 MET B O 1
ATOM 1478 N N . CYS B 1 54 ? 3.924 -13.422 -15.492 1 97.75 54 CYS B N 1
ATOM 1479 C CA . CYS B 1 54 ? 3.826 -12.219 -14.68 1 97.75 54 CYS B CA 1
ATOM 1480 C C . CYS B 1 54 ? 5.066 -12.047 -13.812 1 97.75 54 CYS B C 1
ATOM 1482 O O . CYS B 1 54 ? 5.633 -10.953 -13.734 1 97.75 54 CYS B O 1
ATOM 1484 N N . TYR B 1 55 ? 5.465 -13.102 -13.148 1 98.44 55 TYR B N 1
ATOM 1485 C CA . TYR B 1 55 ? 6.66 -13.07 -12.312 1 98.44 55 TYR B CA 1
ATOM 1486 C C . TYR B 1 55 ? 7.883 -12.648 -13.125 1 98.44 55 TYR B C 1
ATOM 1488 O O . TYR B 1 55 ? 8.656 -11.789 -12.695 1 98.44 55 TYR B O 1
ATOM 1496 N N . ASN B 1 56 ? 8.07 -13.227 -14.234 1 98.25 56 ASN B N 1
ATOM 1497 C CA . ASN B 1 56 ? 9.219 -12.938 -15.094 1 98.25 56 ASN B CA 1
ATOM 1498 C C . ASN B 1 56 ? 9.227 -11.477 -15.539 1 98.25 56 ASN B C 1
ATOM 1500 O O . ASN B 1 56 ? 10.273 -10.828 -15.531 1 98.25 56 ASN B O 1
ATOM 1504 N N . ASP B 1 57 ? 8.117 -10.984 -15.984 1 97.94 57 ASP B N 1
ATOM 1505 C CA . ASP B 1 57 ? 7.992 -9.594 -16.422 1 97.94 57 ASP B CA 1
ATOM 1506 C C . ASP B 1 57 ? 8.32 -8.633 -15.273 1 97.94 57 ASP B C 1
ATOM 1508 O O . ASP B 1 57 ? 9.117 -7.711 -15.438 1 97.94 57 ASP B O 1
ATOM 1512 N N . CYS B 1 58 ? 7.746 -8.898 -14.133 1 97.69 58 CYS B N 1
ATOM 1513 C CA . CYS B 1 58 ? 7.91 -7.996 -12.992 1 97.69 58 CYS B CA 1
ATOM 1514 C C . CYS B 1 58 ? 9.32 -8.094 -12.422 1 97.69 58 CYS B C 1
ATOM 1516 O O . CYS B 1 58 ? 9.836 -7.121 -11.867 1 97.69 58 CYS B O 1
ATOM 1518 N N . SER B 1 59 ? 9.945 -9.195 -12.547 1 98.06 59 SER B N 1
ATOM 1519 C CA . SER B 1 59 ? 11.289 -9.406 -12.008 1 98.06 59 SER B CA 1
ATOM 1520 C C . SER B 1 59 ? 12.328 -8.586 -12.766 1 98.06 59 SER B C 1
ATOM 1522 O O . SER B 1 59 ? 13.461 -8.445 -12.312 1 98.06 59 SER B O 1
ATOM 1524 N N . GLN B 1 60 ? 11.984 -8.062 -13.891 1 96.25 60 GLN B N 1
ATOM 1525 C CA . GLN B 1 60 ? 12.875 -7.18 -14.641 1 96.25 60 GLN B CA 1
ATOM 1526 C C . GLN B 1 60 ? 12.93 -5.789 -14.016 1 96.25 60 GLN B C 1
ATOM 1528 O O . GLN B 1 60 ? 13.812 -4.992 -14.336 1 96.25 60 GLN B O 1
ATOM 1533 N N . ILE B 1 61 ? 12.102 -5.574 -13.242 1 95.75 61 ILE B N 1
ATOM 1534 C CA . ILE B 1 61 ? 12.047 -4.293 -12.547 1 95.75 61 ILE B CA 1
ATOM 1535 C C . ILE B 1 61 ? 12.961 -4.328 -11.328 1 95.75 61 ILE B C 1
ATOM 1537 O O . ILE B 1 61 ? 12.805 -5.191 -10.453 1 95.75 61 ILE B O 1
ATOM 1541 N N . ASP B 1 62 ? 13.766 -3.312 -11.18 1 95.62 62 ASP B N 1
ATOM 1542 C CA . ASP B 1 62 ? 14.805 -3.289 -10.156 1 95.62 62 ASP B CA 1
ATOM 1543 C C . ASP B 1 62 ? 14.203 -3.361 -8.758 1 95.62 62 ASP B C 1
ATOM 1545 O O . ASP B 1 62 ? 14.633 -4.172 -7.93 1 95.62 62 ASP B O 1
ATOM 1549 N N . ALA B 1 63 ? 13.219 -2.588 -8.523 1 94.75 63 ALA B N 1
ATOM 1550 C CA . ALA B 1 63 ? 12.617 -2.512 -7.195 1 94.75 63 ALA B CA 1
ATOM 1551 C C . ALA B 1 63 ? 12.039 -3.861 -6.777 1 94.75 63 ALA B C 1
ATOM 1553 O O . ALA B 1 63 ? 12.211 -4.289 -5.633 1 94.75 63 ALA B O 1
ATOM 1554 N N . PHE B 1 64 ? 11.398 -4.484 -7.703 1 97.81 64 PHE B N 1
ATOM 1555 C CA . PHE B 1 64 ? 10.766 -5.762 -7.383 1 97.81 64 PHE B CA 1
ATOM 1556 C C . PHE B 1 64 ? 11.812 -6.863 -7.246 1 97.81 64 PHE B C 1
ATOM 1558 O O . PHE B 1 64 ? 11.719 -7.703 -6.348 1 97.81 64 PHE B O 1
ATOM 1565 N N . CYS B 1 65 ? 12.727 -6.891 -8.148 1 97.5 65 CYS B N 1
ATOM 1566 C CA . CYS B 1 65 ? 13.758 -7.922 -8.172 1 97.5 65 CYS B CA 1
ATOM 1567 C C . CYS B 1 65 ? 14.461 -8.031 -6.82 1 97.5 65 CYS B C 1
ATOM 1569 O O . CYS B 1 65 ? 14.812 -9.125 -6.387 1 97.5 65 CYS B O 1
ATOM 1571 N N . LYS B 1 66 ? 14.578 -6.965 -6.07 1 96.25 66 LYS B N 1
ATOM 1572 C CA . LYS B 1 66 ? 15.336 -6.93 -4.824 1 96.25 66 LYS B CA 1
ATOM 1573 C C . LYS B 1 66 ? 14.414 -6.977 -3.615 1 96.25 66 LYS B C 1
ATOM 1575 O O . LYS B 1 66 ? 14.867 -6.867 -2.475 1 96.25 66 LYS B O 1
ATOM 1580 N N . SER B 1 67 ? 13.25 -7.145 -3.787 1 96.75 67 SER B N 1
ATOM 1581 C CA . SER B 1 67 ? 12.266 -7.027 -2.711 1 96.75 67 SER B CA 1
ATOM 1582 C C . SER B 1 67 ? 12 -8.383 -2.057 1 96.75 67 SER B C 1
ATOM 1584 O O . SER B 1 67 ? 12.25 -9.43 -2.658 1 96.75 67 SER B O 1
ATOM 1586 N N . ASP B 1 68 ? 11.461 -8.305 -0.814 1 96.94 68 ASP B N 1
ATOM 1587 C CA . ASP B 1 68 ? 10.984 -9.508 -0.139 1 96.94 68 ASP B CA 1
ATOM 1588 C C . ASP B 1 68 ? 9.797 -10.117 -0.886 1 96.94 68 ASP B C 1
ATOM 1590 O O . ASP B 1 68 ? 9.617 -11.336 -0.876 1 96.94 68 ASP B O 1
ATOM 1594 N N . GLN B 1 69 ? 9.055 -9.305 -1.514 1 97.88 69 GLN B N 1
ATOM 1595 C CA . GLN B 1 69 ? 7.895 -9.766 -2.273 1 97.88 69 GLN B CA 1
ATOM 1596 C C . GLN B 1 69 ? 8.32 -10.625 -3.459 1 97.88 69 GLN B C 1
ATOM 1598 O O . GLN B 1 69 ? 7.664 -11.617 -3.777 1 97.88 69 GLN B O 1
ATOM 1603 N N . ASN B 1 70 ? 9.375 -10.281 -4.102 1 98.5 70 ASN B N 1
ATOM 1604 C CA . ASN B 1 70 ? 9.93 -11.109 -5.172 1 98.5 70 ASN B CA 1
ATOM 1605 C C . ASN B 1 70 ? 10.367 -12.477 -4.656 1 98.5 70 ASN B C 1
ATOM 1607 O O . ASN B 1 70 ? 10.07 -13.5 -5.277 1 98.5 70 ASN B O 1
ATOM 1611 N N . ARG B 1 71 ? 11.062 -12.484 -3.611 1 98.25 71 ARG B N 1
ATOM 1612 C CA . ARG B 1 71 ? 11.516 -13.734 -3.01 1 98.25 71 ARG B CA 1
ATOM 1613 C C . ARG B 1 71 ? 10.336 -14.633 -2.666 1 98.25 71 ARG B C 1
ATOM 1615 O O . ARG B 1 71 ? 10.359 -15.836 -2.943 1 98.25 71 ARG B O 1
ATOM 1622 N N . CYS B 1 72 ? 9.359 -14.047 -2.076 1 98.5 72 CYS B N 1
ATOM 1623 C CA . CYS B 1 72 ? 8.148 -14.781 -1.741 1 98.5 72 CYS B CA 1
ATOM 1624 C C . CYS B 1 72 ? 7.512 -15.391 -2.988 1 98.5 72 CYS B C 1
ATOM 1626 O O . CYS B 1 72 ? 7.148 -16.562 -2.996 1 98.5 72 CYS B O 1
ATOM 1628 N N . ALA B 1 73 ? 7.445 -14.633 -4.031 1 98.44 73 ALA B N 1
ATOM 1629 C CA . ALA B 1 73 ? 6.852 -15.078 -5.285 1 98.44 73 ALA B CA 1
ATOM 1630 C C . ALA B 1 73 ? 7.66 -16.219 -5.902 1 98.44 73 ALA B C 1
ATOM 1632 O O . ALA B 1 73 ? 7.098 -17.219 -6.352 1 98.44 73 ALA B O 1
ATOM 1633 N N . SER B 1 74 ? 8.898 -16.062 -5.93 1 98.5 74 SER B N 1
ATOM 1634 C CA . SER B 1 74 ? 9.781 -17.078 -6.473 1 98.5 74 SER B CA 1
ATOM 1635 C C . SER B 1 74 ? 9.641 -18.406 -5.719 1 98.5 74 SER B C 1
ATOM 1637 O O . SER B 1 74 ? 9.523 -19.469 -6.332 1 98.5 74 SER B O 1
ATOM 1639 N N . ASN B 1 75 ? 9.648 -18.312 -4.422 1 98.19 75 ASN B N 1
ATOM 1640 C CA . ASN B 1 75 ? 9.492 -19.5 -3.59 1 98.19 75 ASN B CA 1
ATOM 1641 C C . ASN B 1 75 ? 8.141 -20.172 -3.822 1 98.19 75 ASN B C 1
ATOM 1643 O O . ASN B 1 75 ? 8.055 -21.391 -3.863 1 98.19 75 ASN B O 1
ATOM 1647 N N . LEU B 1 76 ? 7.148 -19.406 -3.979 1 97.62 76 LEU B N 1
ATOM 1648 C CA . LEU B 1 76 ? 5.812 -19.938 -4.223 1 97.62 76 LEU B CA 1
ATOM 1649 C C . LEU B 1 76 ? 5.762 -20.703 -5.547 1 97.62 76 LEU B C 1
ATOM 1651 O O . LEU B 1 76 ? 5.266 -21.828 -5.602 1 97.62 76 LEU B O 1
ATOM 1655 N N . LEU B 1 77 ? 6.281 -20.109 -6.523 1 97.44 77 LEU B N 1
ATOM 1656 C CA . LEU B 1 77 ? 6.289 -20.734 -7.844 1 97.44 77 LEU B CA 1
ATOM 1657 C C . LEU B 1 77 ? 7.113 -22.016 -7.836 1 97.44 77 LEU B C 1
ATOM 1659 O O . LEU B 1 77 ? 6.723 -23.016 -8.438 1 97.44 77 LEU B O 1
ATOM 1663 N N . ALA B 1 78 ? 8.227 -21.906 -7.211 1 97.19 78 ALA B N 1
ATOM 1664 C CA . ALA B 1 78 ? 9.055 -23.109 -7.082 1 97.19 78 ALA B CA 1
ATOM 1665 C C . ALA B 1 78 ? 8.297 -24.219 -6.359 1 97.19 78 ALA B C 1
ATOM 1667 O O . ALA B 1 78 ? 8.344 -25.375 -6.781 1 97.19 78 ALA B O 1
ATOM 1668 N N . ALA B 1 79 ? 7.664 -23.875 -5.289 1 96.81 79 ALA B N 1
ATOM 1669 C CA . ALA B 1 79 ? 6.895 -24.859 -4.523 1 96.81 79 ALA B CA 1
ATOM 1670 C C . ALA B 1 79 ? 5.789 -25.469 -5.379 1 96.81 79 ALA B C 1
ATOM 1672 O O . ALA B 1 79 ? 5.543 -26.672 -5.309 1 96.81 79 ALA B O 1
ATOM 1673 N N . TYR B 1 80 ? 5.113 -24.734 -6.164 1 95.31 80 TYR B N 1
ATOM 1674 C CA . TYR B 1 80 ? 4.098 -25.219 -7.09 1 95.31 80 TYR B CA 1
ATOM 1675 C C . TYR B 1 80 ? 4.715 -26.172 -8.117 1 95.31 80 TYR B C 1
ATOM 1677 O O . TYR B 1 80 ? 4.16 -27.234 -8.414 1 95.31 80 TYR B O 1
ATOM 1685 N N . SER B 1 81 ? 5.805 -25.75 -8.664 1 94.06 81 SER B N 1
ATOM 1686 C CA . SER B 1 81 ? 6.5 -26.562 -9.656 1 94.06 81 SER B CA 1
ATOM 1687 C C . SER B 1 81 ? 6.93 -27.891 -9.07 1 94.06 81 SER B C 1
ATOM 1689 O O . SER B 1 81 ? 6.863 -28.922 -9.75 1 94.06 81 SER B O 1
ATOM 1691 N N . ASP B 1 82 ? 7.309 -27.875 -7.844 1 93.38 82 ASP B N 1
ATOM 1692 C CA . ASP B 1 82 ? 7.801 -29.078 -7.172 1 93.38 82 ASP B CA 1
ATOM 1693 C C . ASP B 1 82 ? 6.648 -29.891 -6.586 1 93.38 82 ASP B C 1
ATOM 1695 O O . ASP B 1 82 ? 6.855 -31 -6.086 1 93.38 82 ASP B O 1
ATOM 1699 N N . GLY B 1 83 ? 5.527 -29.344 -6.605 1 93.12 83 GLY B N 1
ATOM 1700 C CA . GLY B 1 83 ? 4.387 -30 -5.988 1 93.12 83 GLY B CA 1
ATOM 1701 C C . GLY B 1 83 ? 4.492 -30.094 -4.48 1 93.12 83 GLY B C 1
ATOM 1702 O O . GLY B 1 83 ? 4.039 -31.062 -3.877 1 93.12 83 GLY B O 1
ATOM 1703 N N . ASP B 1 84 ? 5.199 -29.172 -3.928 1 94.31 84 ASP B N 1
ATOM 1704 C CA . ASP B 1 84 ? 5.43 -29.172 -2.486 1 94.31 84 ASP B CA 1
ATOM 1705 C C . ASP B 1 84 ? 4.312 -28.422 -1.759 1 94.31 84 ASP B C 1
ATOM 1707 O O . ASP B 1 84 ? 4.453 -27.234 -1.447 1 94.31 84 ASP B O 1
ATOM 1711 N N . ILE B 1 85 ? 3.289 -29.125 -1.357 1 94.56 85 ILE B N 1
ATOM 1712 C CA . ILE B 1 85 ? 2.082 -28.547 -0.766 1 94.56 85 ILE B CA 1
ATOM 1713 C C . ILE B 1 85 ? 2.412 -27.938 0.592 1 94.56 85 ILE B C 1
ATOM 1715 O O . ILE B 1 85 ? 1.901 -26.875 0.937 1 94.56 85 ILE B O 1
ATOM 1719 N N . GLU B 1 86 ? 3.203 -28.625 1.362 1 95.88 86 GLU B N 1
ATOM 1720 C CA . GLU B 1 86 ? 3.566 -28.125 2.686 1 95.88 86 GLU B CA 1
ATOM 1721 C C . GLU B 1 86 ? 4.266 -26.781 2.59 1 95.88 86 GLU B C 1
ATOM 1723 O O . GLU B 1 86 ? 3.998 -25.875 3.385 1 95.88 86 GLU B O 1
ATOM 1728 N N . GLU B 1 87 ? 5.141 -26.688 1.654 1 96.69 87 GLU B N 1
ATOM 1729 C CA . GLU B 1 87 ? 5.863 -25.438 1.461 1 96.69 87 GLU B CA 1
ATOM 1730 C C . GLU B 1 87 ? 4.922 -24.312 1.011 1 96.69 87 GLU B C 1
ATOM 1732 O O . GLU B 1 87 ? 5.078 -23.172 1.42 1 96.69 87 GLU B O 1
ATOM 1737 N N . ILE B 1 88 ? 4.004 -24.562 0.179 1 97.38 88 ILE B N 1
ATOM 1738 C CA . ILE B 1 88 ? 3.021 -23.578 -0.259 1 97.38 88 ILE B CA 1
ATOM 1739 C C . ILE B 1 88 ? 2.268 -23.031 0.95 1 97.38 88 ILE B C 1
ATOM 1741 O O . ILE B 1 88 ? 2.115 -21.812 1.093 1 97.38 88 ILE B O 1
ATOM 1745 N N . LYS B 1 89 ? 1.827 -23.875 1.818 1 96.25 89 LYS B N 1
ATOM 1746 C CA . LYS B 1 89 ? 1.096 -23.484 3.018 1 96.25 89 LYS B CA 1
ATOM 1747 C C . LYS B 1 89 ? 1.974 -22.641 3.949 1 96.25 89 LYS B C 1
ATOM 1749 O O . LYS B 1 89 ? 1.504 -21.688 4.559 1 96.25 89 LYS B O 1
ATOM 1754 N N . ARG B 1 90 ? 3.16 -23.062 4.066 1 97.56 90 ARG B N 1
ATOM 1755 C CA . ARG B 1 90 ? 4.098 -22.312 4.906 1 97.56 90 ARG B CA 1
ATOM 1756 C C . ARG B 1 90 ? 4.293 -20.891 4.391 1 97.56 90 ARG B C 1
ATOM 1758 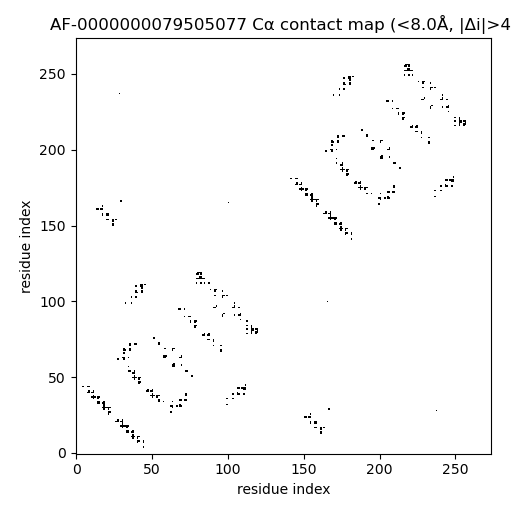O O . ARG B 1 90 ? 4.254 -19.938 5.168 1 97.56 90 ARG B O 1
ATOM 1765 N N . ILE B 1 91 ? 4.559 -20.781 3.111 1 98.06 91 ILE B N 1
ATOM 1766 C CA . ILE B 1 91 ? 4.781 -19.484 2.49 1 98.06 91 ILE B CA 1
ATOM 1767 C C . ILE B 1 91 ? 3.537 -18.609 2.658 1 98.06 91 ILE B C 1
ATOM 1769 O O . ILE B 1 91 ? 3.643 -17.406 2.881 1 98.06 91 ILE B O 1
ATOM 1773 N N . ALA B 1 92 ? 2.34 -19.188 2.551 1 97.44 92 ALA B N 1
ATOM 1774 C CA . ALA B 1 92 ? 1.081 -18.453 2.701 1 97.44 92 ALA B CA 1
ATOM 1775 C C . ALA B 1 92 ? 0.986 -17.797 4.074 1 97.44 92 ALA B C 1
ATOM 1777 O O . ALA B 1 92 ? 0.226 -16.844 4.266 1 97.44 92 ALA B O 1
ATOM 1778 N N . GLN B 1 93 ? 1.77 -18.234 5.02 1 96.69 93 GLN B N 1
ATOM 1779 C CA . GLN B 1 93 ? 1.752 -17.703 6.375 1 96.69 93 GLN B CA 1
ATOM 1780 C C . GLN B 1 93 ? 2.914 -16.734 6.598 1 96.69 93 GLN B C 1
ATOM 1782 O O . GLN B 1 93 ? 3.074 -16.188 7.695 1 96.69 93 GLN B O 1
ATOM 1787 N N . SER B 1 94 ? 3.678 -16.5 5.648 1 96.81 94 SER B N 1
ATOM 1788 C CA . SER B 1 94 ? 4.871 -15.672 5.777 1 96.81 94 SER B CA 1
ATOM 1789 C C . SER B 1 94 ? 4.504 -14.211 6.004 1 96.81 94 SER B C 1
ATOM 1791 O O . SER B 1 94 ? 3.367 -13.805 5.754 1 96.81 94 SER B O 1
ATOM 1793 N N . SER B 1 95 ? 5.449 -13.445 6.395 1 94.75 95 SER B N 1
ATOM 1794 C CA . SER B 1 95 ? 5.273 -12.016 6.645 1 94.75 95 SER B CA 1
ATOM 1795 C C . SER B 1 95 ? 4.977 -11.266 5.352 1 94.75 95 SER B C 1
ATOM 1797 O O . SER B 1 95 ? 4.199 -10.305 5.348 1 94.75 95 SER B O 1
ATOM 1799 N N . SER B 1 96 ? 5.594 -11.641 4.27 1 95.75 96 SER B N 1
ATOM 1800 C CA . SER B 1 96 ? 5.355 -10.992 2.979 1 95.75 96 SER B CA 1
ATOM 1801 C C . SER B 1 96 ? 3.887 -11.07 2.586 1 95.75 96 SER B C 1
ATOM 1803 O O . SER B 1 96 ? 3.348 -10.141 1.988 1 95.75 96 SER B O 1
ATOM 1805 N N . ILE B 1 97 ? 3.258 -12.188 2.939 1 97 97 ILE B N 1
ATOM 1806 C CA . ILE B 1 97 ? 1.84 -12.375 2.646 1 97 97 ILE B CA 1
ATOM 1807 C C . ILE B 1 97 ? 1 -11.578 3.646 1 97 97 ILE B C 1
ATOM 1809 O O . ILE B 1 97 ? 0.06 -10.883 3.262 1 97 97 ILE B O 1
ATOM 1813 N N . SER B 1 98 ? 1.351 -11.594 4.859 1 94.81 98 SER B N 1
ATOM 1814 C CA . SER B 1 98 ? 0.552 -10.945 5.895 1 94.81 98 SER B CA 1
ATOM 1815 C C . SER B 1 98 ? 0.62 -9.43 5.777 1 94.81 98 SER B C 1
ATOM 1817 O O . SER B 1 98 ? -0.187 -8.719 6.383 1 94.81 98 SER B O 1
ATOM 1819 N N . ASN B 1 99 ? 1.564 -8.93 5.062 1 92.06 99 ASN B N 1
ATOM 1820 C CA . ASN B 1 99 ? 1.686 -7.496 4.836 1 92.06 99 ASN B CA 1
ATOM 1821 C C . ASN B 1 99 ? 0.851 -7.043 3.641 1 92.06 99 ASN B C 1
ATOM 1823 O O . ASN B 1 99 ? 0.816 -5.855 3.316 1 92.06 99 ASN B O 1
ATOM 1827 N N . LEU B 1 100 ? 0.197 -7.938 2.953 1 93.5 100 LEU B N 1
ATOM 1828 C CA . LEU B 1 100 ? -0.736 -7.578 1.892 1 93.5 100 LEU B CA 1
ATOM 1829 C C . LEU B 1 100 ? -2.088 -7.172 2.469 1 93.5 100 LEU B C 1
ATOM 1831 O O . LEU B 1 100 ? -2.246 -7.086 3.689 1 93.5 100 LEU B O 1
ATOM 1835 N N . ASP B 1 101 ? -2.994 -6.703 1.577 1 88.75 101 ASP B N 1
ATOM 1836 C CA . ASP B 1 101 ? -4.328 -6.359 2.062 1 88.75 101 ASP B CA 1
ATOM 1837 C C . ASP B 1 101 ? -5.125 -7.613 2.414 1 88.75 101 ASP B C 1
ATOM 1839 O O . ASP B 1 101 ? -4.762 -8.719 2.01 1 88.75 101 ASP B O 1
ATOM 1843 N N . HIS B 1 102 ? -6.105 -7.414 3.133 1 87.25 102 HIS B N 1
ATOM 1844 C CA . HIS B 1 102 ? -6.883 -8.508 3.703 1 87.25 102 HIS B CA 1
ATOM 1845 C C . HIS B 1 102 ? -7.41 -9.438 2.611 1 87.25 102 HIS B C 1
ATOM 1847 O O . HIS B 1 102 ? -7.375 -10.656 2.76 1 87.25 102 HIS B O 1
ATOM 1853 N N . SER B 1 103 ? -7.918 -8.859 1.514 1 89.06 103 SER B N 1
ATOM 1854 C CA . SER B 1 103 ? -8.438 -9.68 0.428 1 89.06 103 SER B CA 1
ATOM 1855 C C . SER B 1 103 ? -7.355 -10.586 -0.146 1 89.06 103 SER B C 1
ATOM 1857 O O . SER B 1 103 ? -7.613 -11.75 -0.458 1 89.06 103 SER B O 1
ATOM 1859 N N . MET B 1 104 ? -6.176 -10.109 -0.227 1 93.19 104 MET B N 1
ATOM 1860 C CA . MET B 1 104 ? -5.07 -10.883 -0.788 1 93.19 104 MET B CA 1
ATOM 1861 C C . MET B 1 104 ? -4.59 -11.938 0.201 1 93.19 104 MET B C 1
ATOM 1863 O O . MET B 1 104 ? -4.215 -13.039 -0.198 1 93.19 104 MET B O 1
ATOM 1867 N N . ILE B 1 105 ? -4.609 -11.656 1.444 1 94.88 105 ILE B N 1
ATOM 1868 C CA . ILE B 1 105 ? -4.23 -12.617 2.477 1 94.88 105 ILE B CA 1
ATOM 1869 C C . ILE B 1 105 ? -5.156 -13.836 2.418 1 94.88 105 ILE B C 1
ATOM 1871 O O . ILE B 1 105 ? -4.691 -14.977 2.424 1 94.88 105 ILE B O 1
ATOM 1875 N N . ARG B 1 106 ? -6.34 -13.516 2.332 1 94 106 ARG B N 1
ATOM 1876 C CA . ARG B 1 106 ? -7.328 -14.586 2.266 1 94 106 ARG B CA 1
ATOM 1877 C C . ARG B 1 106 ? -7.094 -15.477 1.05 1 94 106 ARG B C 1
ATOM 1879 O O . ARG B 1 106 ? -7.164 -16.703 1.148 1 94 106 ARG B O 1
ATOM 1886 N N . LEU B 1 107 ? -6.824 -14.93 -0.057 1 94.25 107 LEU B N 1
ATOM 1887 C CA . LEU B 1 107 ? -6.555 -15.703 -1.266 1 94.25 107 LEU B CA 1
ATOM 1888 C C . LEU B 1 107 ? -5.309 -16.562 -1.095 1 94.25 107 LEU B C 1
ATOM 1890 O O . LEU B 1 107 ? -5.312 -17.75 -1.459 1 94.25 107 LEU B O 1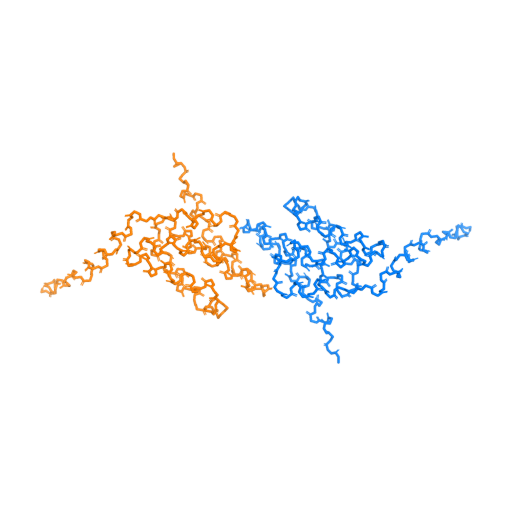
ATOM 1894 N N . ALA B 1 108 ? -4.281 -15.93 -0.547 1 96.38 108 ALA B N 1
ATOM 1895 C CA . ALA B 1 108 ? -3.012 -16.641 -0.379 1 96.38 108 ALA B CA 1
ATOM 1896 C C . ALA B 1 108 ? -3.18 -17.859 0.517 1 96.38 108 ALA B C 1
ATOM 1898 O O . ALA B 1 108 ? -2.605 -18.922 0.248 1 96.38 108 ALA B O 1
ATOM 1899 N N . ARG B 1 109 ? -3.926 -17.797 1.472 1 96.25 109 ARG B N 1
ATOM 1900 C CA . ARG B 1 109 ? -4.102 -18.875 2.443 1 96.25 109 ARG B CA 1
ATOM 1901 C C . ARG B 1 109 ? -5.023 -19.953 1.899 1 96.25 109 ARG B C 1
ATOM 1903 O O . ARG B 1 109 ? -5.082 -21.062 2.445 1 96.25 109 ARG B O 1
ATOM 1910 N N . LYS B 1 110 ? -5.672 -19.656 0.799 1 94.31 110 LYS B N 1
ATOM 1911 C CA . LYS B 1 110 ? -6.566 -20.625 0.164 1 94.31 110 LYS B CA 1
ATOM 1912 C C . LYS B 1 110 ? -6.035 -21.047 -1.2 1 94.31 110 LYS B C 1
ATOM 1914 O O . LYS B 1 110 ? -6.805 -21.453 -2.076 1 94.31 110 LYS B O 1
ATOM 1919 N N . LEU B 1 111 ? -4.859 -20.875 -1.421 1 95.44 111 LEU B N 1
ATOM 1920 C CA . LEU B 1 111 ? -4.273 -21.266 -2.697 1 95.44 111 LEU B CA 1
ATOM 1921 C C . LEU B 1 111 ? -4.547 -22.734 -2.996 1 95.44 111 LEU B C 1
ATOM 1923 O O . LEU B 1 111 ? -4.445 -23.578 -2.107 1 95.44 111 LEU B O 1
ATOM 1927 N N . PRO B 1 112 ? -4.883 -23 -4.223 1 90.69 112 PRO B N 1
ATOM 1928 C CA . PRO B 1 112 ? -5.172 -24.391 -4.59 1 90.69 112 PRO B CA 1
ATOM 1929 C C . PRO B 1 112 ? -3.924 -25.266 -4.598 1 90.69 112 PRO B C 1
ATOM 1931 O O . PRO B 1 112 ? -2.863 -24.844 -5.059 1 90.69 112 PRO B O 1
ATOM 1934 N N . THR B 1 113 ? -4.023 -26.484 -4.102 1 88.19 113 THR B N 1
ATOM 1935 C CA . THR B 1 113 ? -2.9 -27.422 -4.031 1 88.19 113 THR B CA 1
ATOM 1936 C C . THR B 1 113 ? -3.27 -28.766 -4.645 1 88.19 113 THR B C 1
ATOM 1938 O O . THR B 1 113 ? -2.463 -29.688 -4.641 1 88.19 113 THR B O 1
ATOM 1941 N N . GLY B 1 114 ? -4.473 -28.906 -5.047 1 77.5 114 GLY B N 1
ATOM 1942 C CA . GLY B 1 114 ? -4.93 -30.172 -5.586 1 77.5 114 GLY B CA 1
ATOM 1943 C C . GLY B 1 114 ? -4.164 -30.609 -6.82 1 77.5 114 GLY B C 1
ATOM 1944 O O . GLY B 1 114 ? -3.803 -31.781 -6.957 1 77.5 114 GLY B O 1
ATOM 1945 N N . ASP B 1 115 ? -4.102 -29.703 -7.867 1 68.81 115 ASP B N 1
ATOM 1946 C CA . ASP B 1 115 ? -3.512 -30.094 -9.141 1 68.81 115 ASP B CA 1
ATOM 1947 C C . ASP B 1 115 ? -1.996 -29.922 -9.125 1 68.81 115 ASP B C 1
ATOM 1949 O O . ASP B 1 115 ? -1.331 -30.109 -10.148 1 68.81 115 ASP B O 1
ATOM 1953 N N . VAL B 1 116 ? -1.482 -29.547 -8.117 1 70.12 116 VAL B N 1
ATOM 1954 C CA . VAL B 1 116 ? -0.056 -29.25 -8.023 1 70.12 116 VAL B CA 1
ATOM 1955 C C . VAL B 1 116 ? 0.752 -30.5 -8.32 1 70.12 116 VAL B C 1
ATOM 1957 O O . VAL B 1 116 ? 1.798 -30.438 -8.969 1 70.12 116 VAL B O 1
ATOM 1960 N N . SER B 1 117 ? 0.234 -31.578 -7.957 1 60.78 117 SER B N 1
ATOM 1961 C CA . SER B 1 117 ? 0.904 -32.812 -8.32 1 60.78 117 SER B CA 1
ATOM 1962 C C . SER B 1 117 ? 0.883 -33.031 -9.836 1 60.78 117 SER B C 1
ATOM 1964 O O . SER B 1 117 ? 1.804 -33.625 -10.391 1 60.78 117 SER B O 1
ATOM 1966 N N . ALA B 1 118 ? -0.218 -32.562 -10.414 1 56.06 118 ALA B N 1
ATOM 1967 C CA . ALA B 1 118 ? -0.325 -32.75 -11.859 1 56.06 118 ALA B CA 1
ATOM 1968 C C . ALA B 1 118 ? 0.649 -31.844 -12.602 1 56.06 118 ALA B C 1
ATOM 1970 O O . ALA B 1 118 ? 1.075 -32.156 -13.719 1 56.06 118 ALA B O 1
ATOM 1971 N N . LEU B 1 119 ? 0.908 -30.766 -11.992 1 58.03 119 LEU B N 1
ATOM 1972 C CA . LEU B 1 119 ? 1.873 -29.844 -12.586 1 58.03 119 LEU B CA 1
ATOM 1973 C C . LEU B 1 119 ? 3.264 -30.469 -12.633 1 58.03 119 LEU B C 1
ATOM 1975 O O . LEU B 1 119 ? 4.031 -30.219 -13.562 1 58.03 119 LEU B O 1
ATOM 1979 N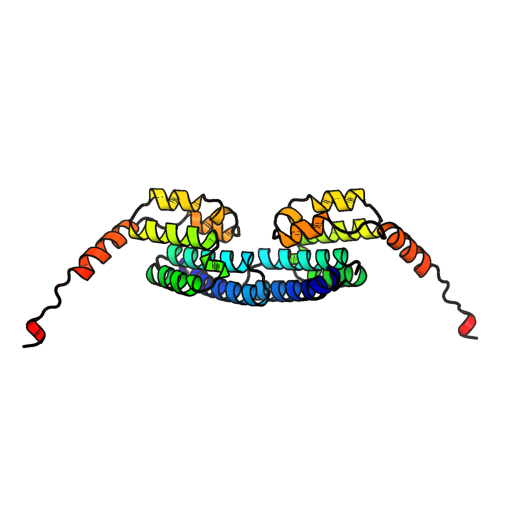 N . LYS B 1 120 ? 3.6 -31.266 -11.633 1 53.75 120 LYS B N 1
ATOM 1980 C CA . LYS B 1 120 ? 4.867 -31.984 -11.648 1 53.75 120 LYS B CA 1
ATOM 1981 C C . LYS B 1 120 ? 4.965 -32.906 -12.859 1 53.75 120 LYS B C 1
ATOM 1983 O O . LYS B 1 120 ? 6.035 -33.031 -13.461 1 53.75 120 LYS B O 1
ATOM 1988 N N . GLY B 1 121 ? 3.879 -33.531 -13.062 1 46.84 121 GLY B N 1
ATOM 1989 C CA . GLY B 1 121 ? 3.918 -34.594 -14.07 1 46.84 121 GLY B CA 1
ATOM 1990 C C . GLY B 1 121 ? 3.984 -34.062 -15.484 1 46.84 121 GLY B C 1
ATOM 1991 O O . GLY B 1 121 ? 4.473 -34.719 -16.391 1 46.84 121 GLY B O 1
ATOM 1992 N N . ASN B 1 122 ? 3.295 -32.938 -15.711 1 45.75 122 ASN B N 1
ATOM 1993 C CA . ASN B 1 122 ? 3.227 -32.531 -17.109 1 45.75 122 ASN B CA 1
ATOM 1994 C C . ASN B 1 122 ? 4.547 -31.938 -17.578 1 45.75 122 ASN B C 1
ATOM 1996 O O . ASN B 1 122 ? 4.758 -31.766 -18.781 1 45.75 122 ASN B O 1
ATOM 2000 N N . THR B 1 123 ? 5.223 -31.344 -16.672 1 45.16 123 THR B N 1
ATOM 2001 C CA . THR B 1 123 ? 6.508 -30.875 -17.172 1 45.16 123 THR B CA 1
ATOM 2002 C C . THR B 1 123 ? 7.418 -32.062 -17.5 1 45.16 123 THR B C 1
ATOM 2004 O O . THR B 1 123 ? 8.336 -31.938 -18.312 1 45.16 123 THR B O 1
ATOM 2007 N N . ALA B 1 124 ? 7.355 -33.188 -16.828 1 41.59 124 ALA B N 1
ATOM 2008 C CA . ALA B 1 124 ? 8.133 -34.375 -17.219 1 41.59 124 ALA B CA 1
ATOM 2009 C C . ALA B 1 124 ? 7.613 -34.969 -18.531 1 41.59 124 ALA B C 1
ATOM 2011 O O . ALA B 1 124 ? 8.398 -35.469 -19.328 1 41.59 124 ALA B O 1
ATOM 2012 N N . ARG B 1 125 ? 6.312 -35 -18.828 1 40.81 125 ARG B N 1
ATOM 2013 C CA . ARG B 1 125 ? 5.809 -35.625 -20.047 1 40.81 125 ARG B CA 1
ATOM 2014 C C . ARG B 1 125 ? 6.051 -34.719 -21.25 1 40.81 125 ARG B C 1
ATOM 2016 O O . ARG B 1 125 ? 6.047 -35.188 -22.391 1 40.81 125 ARG B O 1
ATOM 2023 N N . GLN B 1 126 ? 6.059 -33.438 -21.078 1 41.91 126 GLN B N 1
ATOM 2024 C CA . GLN B 1 126 ? 6.203 -32.656 -22.297 1 41.91 126 GLN B CA 1
ATOM 2025 C C . GLN B 1 126 ? 7.641 -32.688 -22.812 1 41.91 126 GLN B C 1
ATOM 2027 O O . GLN B 1 126 ? 7.887 -32.469 -23.984 1 41.91 126 GLN B O 1
ATOM 2032 N N . GLU B 1 127 ? 8.555 -32.781 -21.922 1 38.94 127 GLU B N 1
ATOM 2033 C CA . GLU B 1 127 ? 9.906 -32.844 -22.469 1 38.94 127 GLU B CA 1
ATOM 2034 C C . GLU B 1 127 ? 10.141 -34.188 -23.172 1 38.94 127 GLU B C 1
ATOM 2036 O O . GLU B 1 127 ? 11.094 -34.312 -23.938 1 38.94 127 GLU B O 1
ATOM 2041 N N . ASP B 1 128 ? 9.453 -35.188 -22.672 1 39.06 128 ASP B N 1
ATOM 2042 C CA . ASP B 1 128 ? 9.805 -36.469 -23.25 1 39.06 128 ASP B CA 1
ATOM 2043 C C . ASP B 1 128 ? 9.039 -36.719 -24.547 1 39.06 128 ASP B C 1
ATOM 2045 O O . ASP B 1 128 ? 8.992 -37.844 -25.047 1 39.06 128 ASP B O 1
ATOM 2049 N N . GLN B 1 129 ? 8.086 -35.812 -24.906 1 40 129 GLN B N 1
ATOM 2050 C CA . GLN B 1 129 ? 7.543 -36.156 -26.219 1 40 129 GLN B CA 1
ATOM 2051 C C . GLN B 1 129 ? 8.625 -36.125 -27.297 1 40 129 GLN B C 1
ATOM 2053 O O . GLN B 1 129 ? 9.281 -35.094 -27.469 1 40 129 GLN B O 1
ATOM 2058 N N . PRO B 1 130 ? 9.281 -37.156 -27.594 1 43.47 130 PRO B N 1
ATOM 2059 C CA . PRO B 1 130 ? 10.266 -37.312 -28.672 1 43.47 130 PRO B CA 1
ATOM 2060 C C . PRO B 1 130 ? 9.844 -36.625 -29.969 1 43.47 130 PRO B C 1
ATOM 2062 O O . PRO B 1 130 ? 8.648 -36.562 -30.281 1 43.47 130 PRO B O 1
ATOM 2065 N N . LEU B 1 131 ? 10.359 -35.406 -30.328 1 43.16 131 LEU B N 1
ATOM 2066 C CA . LEU B 1 131 ? 10.273 -34.875 -31.672 1 43.16 131 LEU B CA 1
ATOM 2067 C C . LEU B 1 131 ? 10.25 -35.969 -32.719 1 43.16 131 LEU B C 1
ATOM 2069 O O . LEU B 1 131 ? 11.102 -36.875 -32.719 1 43.16 131 LEU B O 1
ATOM 2073 N N . ASP B 1 132 ? 9.047 -36.5 -32.906 1 42.03 132 ASP B N 1
ATOM 2074 C CA . ASP B 1 132 ? 8.906 -37.469 -34 1 42.03 132 ASP B CA 1
ATOM 2075 C C . ASP B 1 132 ? 9.664 -37 -35.25 1 42.03 132 ASP B C 1
ATOM 2077 O O . ASP B 1 132 ? 9.359 -35.938 -35.781 1 42.03 132 ASP B O 1
ATOM 2081 N N . GLU B 1 133 ? 10.992 -37.156 -35.25 1 41 133 GLU B N 1
ATOM 2082 C CA . GLU B 1 133 ? 11.914 -36.938 -36.375 1 41 133 GLU B CA 1
ATOM 2083 C C . GLU B 1 133 ? 11.32 -37.438 -37.688 1 41 133 GLU B C 1
ATOM 2085 O O . GLU B 1 133 ? 11.922 -37.25 -38.75 1 41 133 GLU B O 1
ATOM 2090 N N . ASN B 1 134 ? 10.336 -38.281 -37.594 1 45.09 134 ASN B N 1
ATOM 2091 C CA . ASN B 1 134 ? 10.016 -38.969 -38.844 1 45.09 134 ASN B CA 1
ATOM 2092 C C . ASN B 1 134 ? 9.266 -38.062 -39.812 1 45.09 134 ASN B C 1
ATOM 2094 O O . ASN B 1 134 ? 8.945 -38.469 -40.938 1 45.09 134 ASN B O 1
ATOM 2098 N N . ASP B 1 135 ? 8.672 -36.969 -39.219 1 42.28 135 ASP B N 1
ATOM 2099 C CA . ASP B 1 135 ? 7.809 -36.344 -40.219 1 42.28 135 ASP B CA 1
ATOM 2100 C C . ASP B 1 135 ? 8.633 -35.656 -41.281 1 42.28 135 ASP B C 1
ATOM 2102 O O . ASP B 1 135 ? 8.094 -34.875 -42.094 1 42.28 135 ASP B O 1
ATOM 2106 N N . LEU B 1 136 ? 9.938 -35.531 -40.969 1 41.62 136 LEU B N 1
ATOM 2107 C CA . LEU B 1 136 ? 10.672 -34.906 -42.062 1 41.62 136 LEU B CA 1
ATOM 2108 C C . LEU B 1 136 ? 10.852 -35.906 -43.219 1 41.62 136 LEU B C 1
ATOM 2110 O O . LEU B 1 136 ? 11.406 -35.531 -44.25 1 41.62 136 LEU B O 1
ATOM 2114 N N . THR B 1 137 ? 10.383 -37.188 -43.156 1 30.95 137 THR B N 1
ATOM 2115 C CA . THR B 1 137 ? 10.664 -37.906 -44.406 1 30.95 137 THR B CA 1
ATOM 2116 C C . THR B 1 137 ? 9.641 -37.531 -45.469 1 30.95 137 THR B C 1
ATOM 2118 O O . THR B 1 137 ? 8.492 -37.188 -45.156 1 30.95 137 THR B O 1
#

InterPro domains:
  IPR000744 NSF attachment protein [PTHR13768] (7-116)
  IPR011990 Tetratricopeptide-like helical domain superfamily [G3DSA:1.25.40.10] (2-113)
  IPR011990 Tetratricopeptide-like helical domain superfamily [SSF48452] (6-90)

Foldseek 3Di:
DCDPLVVLVVVLVVLQVVLVVCVVVVNLVSNLLSLLLSLLSCQQSVNLVVSVVSLVVCCPDPSNVPDPSNVLSVQLNVCLLVLPPVSQQVSLPDPSLVPHDPVSNVSSNVGDSVCSVVSNPVVVVVVPPPPPPPVVD/DCDPLVVLVVVLVVLQVVLVVCVVVVNLVSNLLSLLLSLLSCQQSVNLVVSVVSLVVCCPDPSNVPDPSNVLSVQLNVCLLVLPPVSQQVSLPDPSLVPHDPVSSVSSNVGDSVCSVVSNVVVVVVVPPPPPVPVVD

Radius of gyration: 25.05 Å; Cα contacts (8 Å, |Δi|>4): 303; chains: 2; bounding box: 42×95×68 Å

Secondary structure (DSSP, 8-state):
---HHHHHHTHHHHHHHHHHHHHHTT-HHHHHHHHHHHHHHHHHTT-HHHHHHHHHHHTTSHHHHTSHHHHHHHHHHHHHHHT-HHHHHHHHTSHHHHTS-HHHHHHHHT---SSHHHHHHHHHHHHTS---GGGG-/---HHHHHHTHHHHHHHHHHHHHHTT-HHHHHHHHHHHHHHHHHTT-HHHHHHHHHHHTTSHHHHTSHHHHHHHHHHHHHHHT-HHHHHHHHTSHHHHTS-HHHHHHHHT---SSHHHHHHHHHHHHTS---GGGG-

Organism: Arachis duranensis (NCBI:txid130453)

pLDDT: mean 84.28, std 20.67, range [27.73, 98.5]

Nearest PDB structures (foldseek):
  2ifu-assembly4_D  TM=9.406E-01  e=1.212E-03  Danio rerio
  5a6c-assembly2_A  TM=4.020E-01  e=4.336E+00  Homo sapiens
  2ifu-assembly4_D  TM=9.406E-01  e=1.235E-03  Danio rerio
  5a6c-assembly2_A  TM=3.796E-01  e=2.492E+00  Homo sapiens

Solvent-accessible surface area (backbone atoms only — not comparable to full-atom values): 14516 Å² total; per-residue (Å²): 128,88,39,80,55,57,70,41,60,59,43,26,63,36,24,44,53,37,17,54,51,23,50,78,48,70,35,56,68,62,16,32,52,21,47,38,50,20,32,48,43,24,42,50,66,68,32,53,68,58,19,51,52,48,47,56,61,48,47,72,35,69,71,30,51,73,32,67,39,40,53,53,46,51,52,43,50,48,23,43,55,68,38,35,57,69,55,42,56,52,54,37,68,30,67,68,37,68,70,48,56,69,74,54,35,54,46,47,67,59,47,71,60,81,61,26,56,53,52,41,51,50,60,57,53,61,69,61,53,70,76,72,69,67,75,76,108,128,90,39,81,53,59,71,42,60,59,44,24,62,34,24,45,52,37,18,53,50,24,50,78,46,69,35,56,69,62,16,30,52,23,46,38,48,20,32,48,41,24,42,50,64,67,33,54,68,59,19,51,50,49,48,57,61,48,49,70,36,69,72,30,51,74,31,68,38,39,54,53,46,52,51,46,52,50,22,44,54,66,38,34,58,69,55,42,56,52,53,36,67,30,67,70,38,66,71,46,55,69,74,54,34,56,46,46,67,60,48,71,58,80,62,26,57,54,51,40,50,50,61,57,53,61,70,60,55,69,76,72,70,66,75,78,108

Sequence (274 aa):
MFSVTQRYLDAAPLQLKFGLAASKCNATNSQCKAYLSAIIIYLYTNDYKQAEMCYNDCSQIDAFCKSDQNRCASNLLAAYSDGDIEEIKRIAQSSSISNLDHSMIRLARKLPTGDVSALKGNTARQEDQPLDENDLTMFSVTQRYLDAAPLQLKFGLAASKCNATNSQCKAYLSAIIIYLYTNDYKQAEMCYNDCSQIDAFCKSDQNRCASNLLAAYSDGDIEEIKRIAQSSSISNLDHSMIRLARKLPTGDVSALKGNTARQEDQPLDENDLT